Protein AF-A0A8H6M4E2-F1 (afdb_monomer_lite)

Radius of gyration: 20.0 Å; chains: 1; bounding box: 44×50×77 Å

Secondary structure (DSSP, 8-state):
----------PPPPHHHHHHHHTT--HHHHHHHHHHTTSGGG--HHHHHHHHHHT-GGGSPP--BTB-TTHHHHHHHHHHHHHHHHHHHHHHHH-HHHHHHHHHHHHHHHHHHHHHHHHHHHTT---TTS-HHHHHHHHHHHHHHHHTSHHHHHHHHT-HHHHHHHHHHHHHHTTSS--TTTHHHHHHHHHHTT-TTTSHHHHHHHHTSSSS--

pLDDT: mean 80.42, std 19.57, range [31.97, 97.94]

Structure (mmCIF, N/CA/C/O backbone):
data_AF-A0A8H6M4E2-F1
#
_entry.id   AF-A0A8H6M4E2-F1
#
loop_
_atom_site.group_PDB
_atom_site.id
_atom_site.type_symbol
_atom_site.label_atom_id
_atom_site.label_alt_id
_atom_site.label_comp_id
_atom_site.label_asym_id
_atom_site.label_entity_id
_atom_site.label_seq_id
_atom_site.pdbx_PDB_ins_code
_atom_site.Cartn_x
_atom_site.Cartn_y
_atom_site.Cartn_z
_atom_site.occupancy
_atom_site.B_iso_or_equiv
_atom_site.auth_seq_id
_atom_site.auth_comp_id
_atom_site.auth_asym_id
_atom_site.auth_atom_id
_atom_site.pdbx_PDB_model_num
ATOM 1 N N . MET A 1 1 ? -19.080 7.840 -52.700 1.00 46.94 1 MET A N 1
ATOM 2 C CA . MET A 1 1 ? -19.915 7.423 -51.552 1.00 46.94 1 MET A CA 1
ATOM 3 C C . MET A 1 1 ? -19.094 6.488 -50.673 1.00 46.94 1 MET A C 1
ATOM 5 O O . MET A 1 1 ? -18.881 5.351 -51.063 1.00 46.94 1 MET A O 1
ATOM 9 N N . ALA A 1 2 ? -18.559 6.972 -49.548 1.00 45.72 2 ALA A N 1
ATOM 10 C CA . ALA A 1 2 ? -17.783 6.149 -48.617 1.00 45.72 2 ALA A CA 1
ATOM 11 C C . ALA A 1 2 ? -18.712 5.590 -47.528 1.00 45.72 2 ALA A C 1
ATOM 13 O O . ALA A 1 2 ? -19.326 6.354 -46.782 1.00 45.72 2 ALA A O 1
ATOM 14 N N . GLN A 1 3 ? -18.845 4.263 -47.468 1.00 48.31 3 GLN A N 1
ATOM 15 C CA . GLN A 1 3 ? -19.632 3.571 -46.448 1.00 48.31 3 GLN A CA 1
ATOM 16 C C . GLN A 1 3 ? -18.936 3.713 -45.085 1.00 48.31 3 GLN A C 1
ATOM 18 O O . GLN A 1 3 ? -17.825 3.224 -44.887 1.00 48.31 3 GLN A O 1
ATOM 23 N N . ARG A 1 4 ? -19.580 4.405 -44.134 1.00 48.41 4 ARG A N 1
ATOM 24 C CA . ARG A 1 4 ? -19.152 4.423 -42.728 1.00 48.41 4 ARG A CA 1
ATOM 25 C C . ARG A 1 4 ? -19.378 3.029 -42.145 1.00 48.41 4 ARG A C 1
ATOM 27 O O . ARG A 1 4 ? -20.522 2.616 -41.980 1.00 48.41 4 ARG A O 1
ATOM 34 N N . GLY A 1 5 ? -18.289 2.326 -41.842 1.00 54.12 5 GLY A N 1
ATOM 35 C CA . GLY A 1 5 ? -18.335 1.049 -41.137 1.00 54.12 5 GLY A CA 1
ATOM 36 C C . GLY A 1 5 ? -19.016 1.168 -39.763 1.00 54.12 5 GLY A C 1
ATOM 37 O O . GLY A 1 5 ? -19.050 2.258 -39.177 1.00 54.12 5 GLY A O 1
ATOM 38 N N . PRO A 1 6 ? -19.574 0.062 -39.243 1.00 56.09 6 PRO A N 1
ATOM 39 C CA . PRO A 1 6 ? -20.351 0.062 -38.012 1.00 56.09 6 PRO A CA 1
ATOM 40 C C . PRO A 1 6 ? -19.494 0.537 -36.834 1.00 56.09 6 PRO A C 1
ATOM 42 O O . PRO A 1 6 ? -18.429 -0.015 -36.548 1.00 56.09 6 PRO A O 1
ATOM 45 N N . ARG A 1 7 ? -19.969 1.576 -36.137 1.00 53.75 7 ARG A N 1
ATOM 46 C CA . ARG A 1 7 ? -19.372 2.053 -34.885 1.00 53.75 7 ARG A CA 1
ATOM 47 C C . ARG A 1 7 ? -19.432 0.917 -33.865 1.00 53.75 7 ARG A C 1
ATOM 49 O O . ARG A 1 7 ? -20.508 0.597 -33.368 1.00 53.75 7 ARG A O 1
ATOM 56 N N . ARG A 1 8 ? -18.281 0.315 -33.546 1.00 50.50 8 ARG A N 1
ATOM 57 C CA . ARG A 1 8 ? -18.146 -0.590 -32.398 1.00 50.50 8 ARG A CA 1
ATOM 58 C C . ARG A 1 8 ? -18.558 0.175 -31.142 1.00 50.50 8 ARG A C 1
ATOM 60 O O . ARG A 1 8 ? -17.859 1.089 -30.713 1.00 50.50 8 ARG A O 1
ATOM 67 N N . THR A 1 9 ? -19.692 -0.193 -30.561 1.00 52.91 9 THR A N 1
ATOM 68 C CA . THR A 1 9 ? -20.088 0.245 -29.224 1.00 52.91 9 THR A CA 1
ATOM 69 C C . THR A 1 9 ? -19.138 -0.406 -28.226 1.00 52.91 9 THR A C 1
ATOM 71 O O . THR A 1 9 ? -19.250 -1.599 -27.940 1.00 52.91 9 THR A O 1
ATOM 74 N N . VAL A 1 10 ? -18.157 0.353 -27.744 1.00 60.50 10 VAL A N 1
ATOM 75 C CA . VAL A 1 10 ? -17.295 -0.079 -26.642 1.00 60.50 10 VAL A CA 1
ATOM 76 C C . VAL A 1 10 ? -18.181 -0.148 -25.401 1.00 60.50 10 VAL A C 1
ATOM 78 O O . VAL A 1 10 ? -18.702 0.875 -24.962 1.00 60.50 10 VAL A O 1
ATOM 81 N N . ARG A 1 11 ? -18.431 -1.355 -24.878 1.00 66.06 11 ARG A N 1
ATOM 82 C CA . ARG A 1 11 ? -19.174 -1.504 -23.620 1.00 66.06 11 ARG A CA 1
ATOM 83 C C . ARG A 1 11 ? -18.377 -0.832 -22.492 1.00 66.06 11 ARG A C 1
ATOM 85 O O . ARG A 1 11 ? -17.159 -1.026 -22.450 1.00 66.06 11 ARG A O 1
ATOM 92 N N . PRO A 1 12 ? -19.031 -0.077 -21.591 1.00 76.38 12 PRO A N 1
ATOM 93 C CA . PRO A 1 12 ? -18.361 0.450 -20.411 1.00 76.38 12 PRO A CA 1
ATOM 94 C C . PRO A 1 12 ? -17.821 -0.722 -19.588 1.00 76.38 12 PRO A C 1
ATOM 96 O O . PRO A 1 12 ? -18.528 -1.708 -19.363 1.00 76.38 12 PRO A O 1
ATOM 99 N N . ARG A 1 13 ? -16.545 -0.643 -19.204 1.00 84.69 13 ARG A N 1
ATOM 100 C CA . ARG A 1 13 ? -15.915 -1.657 -18.355 1.00 84.69 13 ARG A CA 1
ATOM 101 C C . ARG A 1 13 ? -16.457 -1.542 -16.932 1.00 84.69 13 ARG A C 1
ATOM 103 O O . ARG A 1 13 ? -16.690 -0.434 -16.457 1.00 84.69 13 ARG A O 1
ATOM 110 N N . THR A 1 14 ? -16.654 -2.675 -16.266 1.00 94.06 14 THR A N 1
ATOM 111 C CA . THR A 1 14 ? -17.103 -2.729 -14.864 1.00 94.06 14 THR A CA 1
ATOM 112 C C . THR A 1 14 ? -15.910 -2.801 -13.910 1.00 94.06 14 THR A C 1
ATOM 114 O O . THR A 1 14 ? -14.828 -3.228 -14.311 1.00 94.06 14 THR A O 1
ATOM 117 N N . LEU A 1 15 ? -16.102 -2.429 -12.637 1.00 94.25 15 LEU A N 1
ATOM 118 C CA . LEU A 1 15 ? -15.064 -2.545 -11.601 1.00 94.25 15 LEU A CA 1
ATOM 119 C C . LEU A 1 15 ? -14.492 -3.970 -11.517 1.00 94.25 15 LEU A C 1
ATOM 121 O O . LEU A 1 15 ? -13.277 -4.141 -11.480 1.00 94.25 15 LEU A O 1
ATOM 125 N N . ASP A 1 16 ? -15.355 -4.987 -11.573 1.00 95.25 16 ASP A N 1
ATOM 126 C CA . ASP A 1 16 ? -14.939 -6.393 -11.519 1.00 95.25 16 ASP A CA 1
ATOM 127 C C . ASP A 1 16 ? -13.971 -6.759 -12.650 1.00 95.25 16 ASP A C 1
ATOM 129 O O . ASP A 1 16 ? -13.024 -7.508 -12.433 1.00 95.25 16 ASP A O 1
ATOM 133 N N . GLN A 1 17 ? -14.150 -6.184 -13.845 1.00 95.12 17 GLN A N 1
ATOM 134 C CA . GLN A 1 17 ? -13.225 -6.398 -14.960 1.00 95.12 17 GLN A CA 1
ATOM 135 C C . GLN A 1 17 ? -11.859 -5.761 -14.696 1.00 95.12 17 GLN A C 1
ATOM 137 O O . GLN A 1 17 ? -10.841 -6.345 -15.058 1.00 95.12 17 GLN A O 1
ATOM 142 N N . PHE A 1 18 ? -11.809 -4.579 -14.073 1.00 96.00 18 PHE A N 1
ATOM 143 C CA . PHE A 1 18 ? -10.535 -3.963 -13.693 1.00 96.00 18 PHE A CA 1
ATOM 144 C C . PHE A 1 18 ? -9.825 -4.763 -12.598 1.00 96.00 18 PHE A C 1
ATOM 146 O O . PHE A 1 18 ? -8.625 -4.999 -12.717 1.00 96.00 18 PHE A O 1
ATOM 153 N N . ILE A 1 19 ? -10.560 -5.237 -11.586 1.00 96.56 19 ILE A N 1
ATOM 154 C CA . ILE A 1 19 ? -10.010 -6.098 -10.529 1.00 96.56 19 ILE A CA 1
ATOM 155 C C . ILE A 1 19 ? -9.466 -7.401 -11.122 1.00 96.56 19 ILE A C 1
ATOM 157 O O . ILE A 1 19 ? -8.348 -7.794 -10.793 1.00 96.56 19 ILE A O 1
ATOM 161 N N . GLU A 1 20 ? -10.219 -8.057 -12.008 1.00 96.56 20 GLU A N 1
ATOM 162 C CA . GLU A 1 20 ? -9.788 -9.305 -12.645 1.00 96.56 20 GLU A CA 1
ATOM 163 C C . GLU A 1 20 ? -8.522 -9.098 -13.484 1.00 96.56 20 GLU A C 1
ATOM 165 O O . GLU A 1 20 ? -7.551 -9.837 -13.333 1.00 96.56 20 GLU A O 1
ATOM 170 N N . ASN A 1 21 ? -8.481 -8.038 -14.296 1.00 96.00 21 ASN A N 1
ATOM 171 C CA . ASN A 1 21 ? -7.308 -7.717 -15.110 1.00 96.00 21 ASN A CA 1
ATOM 172 C C . ASN A 1 21 ? -6.070 -7.406 -14.255 1.00 96.00 21 ASN A C 1
ATOM 174 O O . ASN A 1 21 ? -4.955 -7.751 -14.637 1.00 96.00 21 ASN A O 1
ATOM 178 N N . ALA A 1 22 ? -6.255 -6.755 -13.106 1.00 97.38 22 ALA A N 1
ATOM 179 C CA . ALA A 1 22 ? -5.172 -6.397 -12.196 1.00 97.38 22 ALA A CA 1
ATOM 180 C C . ALA A 1 22 ? -4.731 -7.557 -11.282 1.00 97.38 22 ALA A C 1
ATOM 182 O O . ALA A 1 22 ? -3.682 -7.459 -10.642 1.00 97.38 22 ALA A O 1
ATOM 183 N N . ARG A 1 23 ? -5.470 -8.676 -11.229 1.00 97.19 23 ARG A N 1
ATOM 184 C CA . ARG A 1 23 ? -5.129 -9.843 -10.393 1.00 97.19 23 ARG A CA 1
ATOM 185 C C . ARG A 1 23 ? -3.823 -10.515 -10.803 1.00 97.19 23 ARG A C 1
ATOM 187 O O . ARG A 1 23 ? -3.125 -11.029 -9.938 1.00 97.19 23 ARG A O 1
ATOM 194 N N . GLY A 1 24 ? -3.460 -10.455 -12.084 1.00 94.50 24 GLY A N 1
ATOM 195 C CA . GLY A 1 24 ? -2.196 -11.007 -12.582 1.00 94.50 24 GLY A CA 1
ATOM 196 C C . GLY A 1 24 ? -0.941 -10.271 -12.098 1.00 94.50 24 GLY A C 1
ATOM 197 O O . GLY A 1 24 ? 0.159 -10.770 -12.299 1.00 94.50 24 GLY A O 1
ATOM 198 N N . GLY A 1 25 ? -1.083 -9.098 -11.470 1.00 94.88 25 GLY A N 1
ATOM 199 C CA . GLY A 1 25 ? 0.054 -8.319 -10.979 1.00 94.88 25 GLY A CA 1
ATOM 200 C C . GLY A 1 25 ? 0.752 -7.462 -12.037 1.00 94.88 25 GLY A C 1
ATOM 201 O O . GLY A 1 25 ? 1.742 -6.821 -11.701 1.00 94.88 25 GLY A O 1
ATOM 202 N N . ASP A 1 26 ? 0.232 -7.409 -13.270 1.00 96.06 26 ASP A N 1
ATOM 203 C CA . ASP A 1 26 ? 0.719 -6.506 -14.322 1.00 96.06 26 ASP A CA 1
ATOM 204 C C . ASP A 1 26 ? 0.603 -5.041 -13.842 1.00 96.06 26 ASP A C 1
ATOM 206 O O . ASP A 1 26 ? -0.519 -4.559 -13.617 1.00 96.06 26 ASP A O 1
ATOM 210 N N . PRO A 1 27 ? 1.727 -4.309 -13.699 1.00 96.00 27 PRO A N 1
ATOM 211 C CA . PRO A 1 27 ? 1.723 -2.933 -13.212 1.00 96.00 27 PRO A CA 1
ATOM 212 C C . PRO A 1 27 ? 0.807 -2.005 -14.015 1.00 96.00 27 PRO A C 1
ATOM 214 O O . PRO A 1 27 ? 0.140 -1.151 -13.428 1.00 96.00 27 PRO A O 1
ATOM 217 N N . ALA A 1 28 ? 0.713 -2.181 -15.338 1.00 96.56 28 ALA A N 1
ATOM 218 C CA . ALA A 1 28 ? -0.147 -1.352 -16.181 1.00 96.56 28 ALA A CA 1
ATOM 219 C C . ALA A 1 28 ? -1.630 -1.547 -15.832 1.00 96.56 28 ALA A C 1
ATOM 221 O O . ALA A 1 28 ? -2.394 -0.583 -15.788 1.00 96.56 28 ALA A O 1
ATOM 222 N N . ARG A 1 29 ? -2.037 -2.780 -15.508 1.00 97.56 29 ARG A N 1
ATOM 223 C CA . ARG A 1 29 ? -3.416 -3.092 -15.093 1.00 97.56 29 ARG A CA 1
ATOM 224 C C . ARG A 1 29 ? -3.740 -2.578 -13.700 1.00 97.56 29 ARG A C 1
ATOM 226 O O . ARG A 1 29 ? -4.876 -2.177 -13.453 1.00 97.56 29 ARG A O 1
ATOM 233 N N . ILE A 1 30 ? -2.760 -2.561 -12.801 1.00 97.88 30 ILE A N 1
ATOM 234 C CA . ILE A 1 30 ? -2.932 -1.973 -11.467 1.00 97.88 30 ILE A CA 1
ATOM 235 C C . ILE A 1 30 ? -3.079 -0.453 -11.580 1.00 97.88 30 ILE A C 1
ATOM 237 O O . ILE A 1 30 ? -3.945 0.114 -10.917 1.00 97.88 30 ILE A O 1
ATOM 241 N N . TRP A 1 31 ? -2.315 0.203 -12.461 1.00 97.25 31 TRP A N 1
ATOM 242 C CA . TRP A 1 31 ? -2.499 1.627 -12.751 1.00 97.25 31 TRP A CA 1
ATOM 243 C C . TRP A 1 31 ? -3.857 1.927 -13.391 1.00 97.25 31 TRP A C 1
ATOM 245 O O . TRP A 1 31 ? -4.529 2.857 -12.949 1.00 97.25 31 TRP A O 1
ATOM 255 N N . ASP A 1 32 ? -4.306 1.115 -14.355 1.00 96.38 32 ASP A N 1
ATOM 256 C CA . ASP A 1 32 ? -5.658 1.214 -14.926 1.00 96.38 32 ASP A CA 1
ATOM 257 C C . ASP A 1 32 ? -6.729 1.192 -13.814 1.00 96.38 32 ASP A C 1
ATOM 259 O O . ASP A 1 32 ? -7.649 2.014 -13.813 1.00 96.38 32 ASP A O 1
ATOM 263 N N . LEU A 1 33 ? -6.598 0.281 -12.840 1.00 96.88 33 LEU A N 1
ATOM 264 C CA . LEU A 1 33 ? -7.495 0.205 -11.684 1.00 96.88 33 LEU A CA 1
ATOM 265 C C . LEU A 1 33 ? -7.338 1.409 -10.738 1.00 96.88 33 LEU A C 1
ATOM 267 O O . LEU A 1 33 ? -8.341 1.939 -10.265 1.00 96.88 33 LEU A O 1
ATOM 271 N N . TYR A 1 34 ? -6.114 1.872 -10.474 1.00 96.06 34 TYR A N 1
ATOM 272 C CA . TYR A 1 34 ? -5.866 3.079 -9.678 1.00 96.06 34 TYR A CA 1
ATOM 273 C C . TYR A 1 34 ? -6.607 4.286 -10.257 1.00 96.06 34 TYR A C 1
ATOM 275 O O . TYR A 1 34 ? -7.386 4.907 -9.537 1.00 96.06 34 TYR A O 1
ATOM 283 N N . TYR A 1 35 ? -6.458 4.554 -11.556 1.00 95.25 35 TYR A N 1
ATOM 284 C CA . TYR A 1 35 ? -7.153 5.663 -12.210 1.00 95.25 35 TYR A CA 1
ATOM 285 C C . TYR A 1 35 ? -8.672 5.466 -12.225 1.00 95.25 35 TYR A C 1
ATOM 287 O O . TYR A 1 35 ? -9.420 6.409 -11.985 1.00 95.25 35 TYR A O 1
ATOM 295 N N . PHE A 1 36 ? -9.149 4.235 -12.436 1.00 94.12 36 PHE A N 1
ATOM 296 C CA . PHE A 1 36 ? -10.581 3.932 -12.365 1.00 94.12 36 PHE A CA 1
ATOM 297 C C . PHE A 1 36 ? -11.171 4.199 -10.968 1.00 94.12 36 PHE A C 1
ATOM 299 O O . PHE A 1 36 ? -12.303 4.658 -10.844 1.00 94.12 36 PHE A O 1
ATOM 306 N N . THR A 1 37 ? -10.394 3.945 -9.914 1.00 93.56 37 THR A N 1
ATOM 307 C CA . THR A 1 37 ? -10.797 4.140 -8.510 1.00 93.56 37 THR A CA 1
ATOM 308 C C . THR A 1 37 ? -10.528 5.550 -7.977 1.00 93.56 37 THR A C 1
ATOM 310 O O . THR A 1 37 ? -10.733 5.808 -6.786 1.00 93.56 37 THR A O 1
ATOM 313 N N . GLU A 1 38 ? -10.109 6.497 -8.827 1.00 90.75 38 GLU A N 1
ATOM 314 C CA . GLU A 1 38 ? -10.063 7.913 -8.442 1.00 90.75 38 G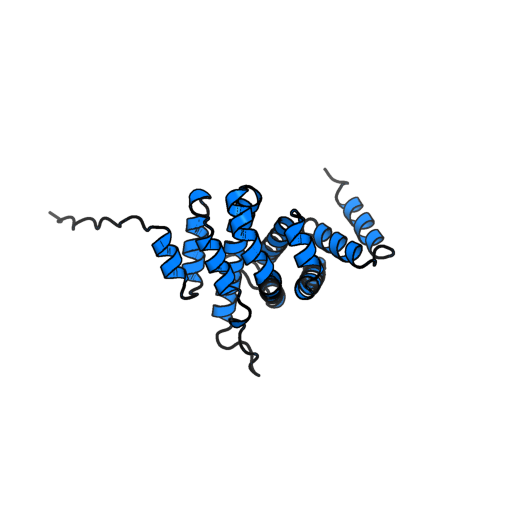LU A CA 1
ATOM 315 C C . GLU A 1 38 ? -11.448 8.412 -8.028 1.00 90.75 38 GLU A C 1
ATOM 317 O O . GLU A 1 38 ? -11.552 9.162 -7.054 1.00 90.75 38 GLU A O 1
ATOM 322 N N . ASP A 1 39 ? -12.502 7.907 -8.669 1.00 90.06 39 ASP A N 1
ATOM 323 C CA . ASP A 1 39 ? -13.869 8.072 -8.194 1.00 90.06 39 ASP A CA 1
ATOM 324 C C . ASP A 1 39 ? -14.091 7.249 -6.903 1.00 90.06 39 ASP A C 1
ATOM 326 O O . ASP A 1 39 ? -13.970 6.015 -6.919 1.00 90.06 39 ASP A O 1
ATOM 330 N N . PRO A 1 40 ? -14.422 7.903 -5.769 1.00 89.00 40 PRO A N 1
ATOM 331 C CA . PRO A 1 40 ? -14.617 7.237 -4.485 1.00 89.00 40 PRO A CA 1
ATOM 332 C C . PRO A 1 40 ? -15.634 6.092 -4.507 1.00 89.00 40 PRO A C 1
ATOM 334 O O . PRO A 1 40 ? -15.475 5.150 -3.732 1.00 89.00 40 PRO A O 1
ATOM 337 N N . GLN A 1 41 ? -16.638 6.120 -5.393 1.00 90.94 41 GLN A N 1
ATOM 338 C CA . GLN A 1 41 ? -17.675 5.081 -5.434 1.00 90.94 41 GLN A CA 1
ATOM 339 C C . GLN A 1 41 ? -17.136 3.691 -5.818 1.00 90.94 41 GLN A C 1
ATOM 341 O O . GLN A 1 41 ? -17.761 2.677 -5.513 1.00 90.94 41 GLN A O 1
ATOM 346 N N . PHE A 1 42 ? -15.970 3.627 -6.470 1.00 92.69 42 PHE A N 1
ATOM 347 C CA . PHE A 1 42 ? -15.349 2.371 -6.902 1.00 92.69 42 PHE A CA 1
ATOM 348 C C . PHE A 1 42 ? -14.289 1.842 -5.929 1.00 92.69 42 PHE A C 1
ATOM 350 O O . PHE A 1 42 ? -13.697 0.787 -6.170 1.00 92.69 42 PHE A O 1
ATOM 357 N N . ARG A 1 43 ? -14.048 2.529 -4.810 1.00 91.44 43 ARG A N 1
ATOM 358 C CA . ARG A 1 43 ? -13.081 2.105 -3.790 1.00 91.44 43 ARG A CA 1
ATOM 359 C C . ARG A 1 43 ? -13.742 1.134 -2.821 1.00 91.44 43 ARG A C 1
ATOM 361 O O . ARG A 1 43 ? -14.329 1.513 -1.813 1.00 91.44 43 ARG A O 1
ATOM 368 N N . THR A 1 44 ? -13.650 -0.146 -3.150 1.00 95.12 44 THR A N 1
ATOM 369 C CA . THR A 1 44 ? -14.267 -1.225 -2.375 1.00 95.12 44 THR A CA 1
ATOM 370 C C . THR A 1 44 ? -13.234 -1.994 -1.556 1.00 95.12 44 THR A C 1
ATOM 372 O O . THR A 1 44 ? -12.029 -1.934 -1.811 1.00 95.12 44 THR A O 1
ATOM 375 N N . ILE A 1 45 ? -13.706 -2.813 -0.612 1.00 95.75 45 ILE A N 1
ATOM 376 C CA . ILE A 1 45 ? -12.841 -3.756 0.110 1.00 95.75 45 ILE A CA 1
ATOM 377 C C . ILE A 1 45 ? -12.119 -4.738 -0.834 1.00 95.75 45 ILE A C 1
ATOM 379 O O . ILE A 1 45 ? -11.027 -5.210 -0.523 1.00 95.75 45 ILE A O 1
ATOM 383 N N . GLY A 1 46 ? -12.696 -5.028 -2.008 1.00 96.25 46 GLY A N 1
ATOM 384 C CA . GLY A 1 46 ? -12.064 -5.858 -3.036 1.00 96.25 46 GLY A CA 1
ATOM 385 C C . GLY A 1 46 ? -10.806 -5.210 -3.616 1.00 96.25 46 GLY A C 1
ATOM 386 O O . GLY A 1 46 ? -9.784 -5.880 -3.749 1.00 96.25 46 GLY A O 1
ATOM 387 N N . VAL A 1 47 ? -10.852 -3.899 -3.876 1.00 96.88 47 VAL A N 1
ATOM 388 C CA . VAL A 1 47 ? -9.696 -3.117 -4.349 1.00 96.88 47 VAL A CA 1
ATOM 389 C C . VAL A 1 47 ? -8.580 -3.108 -3.305 1.00 96.88 47 VAL A C 1
ATOM 391 O O . VAL A 1 47 ? -7.421 -3.344 -3.644 1.00 96.88 47 VAL A O 1
ATOM 394 N N . LEU A 1 48 ? -8.931 -2.924 -2.026 1.00 97.06 48 LEU A N 1
ATOM 395 C CA . LEU A 1 48 ? -7.968 -2.999 -0.927 1.00 97.06 48 LEU A CA 1
ATOM 396 C C . LEU A 1 48 ? -7.256 -4.349 -0.893 1.00 97.06 48 LEU A C 1
ATOM 398 O O . LEU A 1 48 ? -6.031 -4.405 -0.890 1.00 97.06 48 LEU A O 1
ATOM 402 N N . ARG A 1 49 ? -8.029 -5.439 -0.855 1.00 97.44 49 ARG A N 1
ATOM 403 C CA . ARG A 1 49 ? -7.486 -6.799 -0.752 1.00 97.44 49 ARG A CA 1
ATOM 404 C C . ARG A 1 49 ? -6.591 -7.137 -1.934 1.00 97.44 49 ARG A C 1
ATOM 406 O O . ARG A 1 49 ? -5.575 -7.793 -1.743 1.00 97.44 49 ARG A O 1
ATOM 413 N N . LEU A 1 50 ? -6.938 -6.657 -3.126 1.00 97.88 50 LEU A N 1
ATOM 414 C CA . LEU A 1 50 ? -6.094 -6.800 -4.303 1.00 97.88 50 LEU A CA 1
ATOM 415 C C . LEU A 1 50 ? -4.749 -6.081 -4.118 1.00 97.88 50 LEU A C 1
ATOM 417 O O . LEU A 1 50 ? -3.706 -6.703 -4.302 1.00 97.88 50 LEU A O 1
ATOM 421 N N . ALA A 1 51 ? -4.761 -4.811 -3.697 1.00 97.88 51 ALA A N 1
ATOM 422 C CA . ALA A 1 51 ? -3.532 -4.063 -3.425 1.00 97.88 51 ALA A CA 1
ATOM 423 C C . ALA A 1 51 ? -2.664 -4.768 -2.368 1.00 97.88 51 ALA A C 1
ATOM 425 O O . ALA A 1 51 ? -1.464 -4.936 -2.568 1.00 97.88 51 ALA A O 1
ATOM 426 N N . LEU A 1 52 ? -3.278 -5.245 -1.280 1.00 97.94 52 LEU A N 1
ATOM 427 C CA . LEU A 1 52 ? -2.587 -5.994 -0.227 1.00 97.94 52 LEU A CA 1
ATOM 428 C C . LEU A 1 52 ? -2.012 -7.322 -0.733 1.00 97.94 52 LEU A C 1
ATOM 430 O O . LEU A 1 52 ? -0.887 -7.658 -0.380 1.00 97.94 52 LEU A O 1
ATOM 434 N N . SER A 1 53 ? -2.727 -8.045 -1.602 1.00 97.75 53 SER A N 1
ATOM 435 C CA . SER A 1 53 ? -2.230 -9.308 -2.164 1.00 97.75 53 SER A CA 1
ATOM 436 C C . SER A 1 53 ? -0.950 -9.126 -2.976 1.00 97.75 53 SER A C 1
ATOM 438 O O . SER A 1 53 ? -0.048 -9.952 -2.875 1.00 97.75 53 SER A O 1
ATOM 440 N N . HIS A 1 54 ? -0.820 -8.012 -3.703 1.00 97.31 54 HIS A N 1
ATOM 441 C CA . HIS A 1 54 ? 0.395 -7.679 -4.455 1.00 97.31 54 HIS A CA 1
ATOM 442 C C . HIS A 1 54 ? 1.549 -7.245 -3.554 1.00 97.31 54 HIS A C 1
ATOM 444 O O . HIS A 1 54 ? 2.709 -7.421 -3.924 1.00 97.31 54 HIS A O 1
ATOM 450 N N . LEU A 1 55 ? 1.231 -6.742 -2.360 1.00 97.00 55 LEU A N 1
ATOM 451 C CA . LEU A 1 55 ? 2.177 -6.358 -1.315 1.00 97.00 55 LEU A CA 1
ATOM 452 C C . LEU A 1 55 ? 2.446 -7.484 -0.303 1.00 97.00 55 LEU A C 1
ATOM 454 O O . LEU A 1 55 ? 3.030 -7.221 0.743 1.00 97.00 55 LEU A O 1
ATOM 458 N N . SER A 1 56 ? 2.060 -8.731 -0.587 1.00 96.31 56 SER A N 1
ATOM 459 C CA . SER A 1 56 ? 2.456 -9.875 0.244 1.00 96.31 56 SER A CA 1
ATOM 460 C C . SER A 1 56 ? 3.982 -10.019 0.286 1.00 96.31 56 SER A C 1
ATOM 462 O O . SER A 1 56 ? 4.667 -9.786 -0.715 1.00 96.31 56 SER A O 1
ATOM 464 N N . ILE A 1 57 ? 4.523 -10.434 1.433 1.00 92.50 57 ILE A N 1
ATOM 465 C CA . ILE A 1 57 ? 5.953 -10.736 1.588 1.00 92.50 57 ILE A CA 1
ATOM 466 C C . ILE A 1 57 ? 6.396 -11.895 0.682 1.00 92.50 57 ILE A C 1
ATOM 468 O O . ILE A 1 57 ? 7.541 -11.939 0.242 1.00 92.50 57 ILE A O 1
ATOM 472 N N . GLU A 1 58 ? 5.471 -12.795 0.340 1.00 93.12 58 GLU A N 1
ATOM 473 C CA . GLU A 1 58 ? 5.705 -13.927 -0.568 1.00 93.12 58 GLU A CA 1
ATOM 474 C C . GLU A 1 58 ? 6.032 -13.472 -1.997 1.00 93.12 58 GLU A C 1
ATOM 476 O O . GLU A 1 58 ? 6.651 -14.208 -2.759 1.00 93.12 58 GLU A O 1
ATOM 481 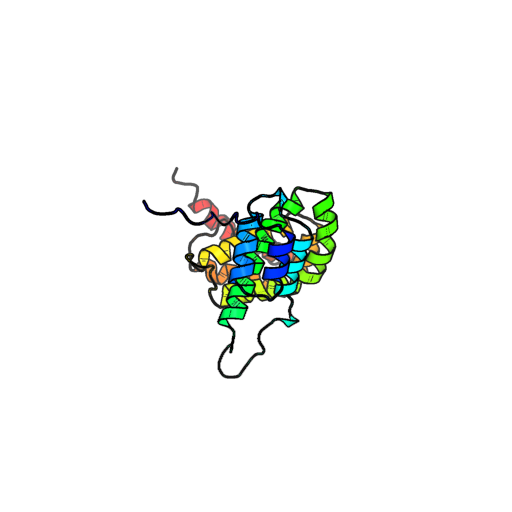N N . ASN A 1 59 ? 5.650 -12.242 -2.350 1.00 91.31 59 ASN A N 1
ATOM 482 C CA . ASN A 1 59 ? 5.931 -11.647 -3.652 1.00 91.31 59 ASN A CA 1
ATOM 483 C C . ASN A 1 59 ? 7.272 -10.907 -3.701 1.00 91.31 59 ASN A C 1
ATOM 485 O O . ASN A 1 59 ? 7.579 -10.296 -4.733 1.00 91.31 59 ASN A O 1
ATOM 489 N N . LEU A 1 60 ? 8.033 -10.881 -2.599 1.00 88.12 60 LEU A N 1
ATOM 490 C CA . LEU A 1 60 ? 9.360 -10.282 -2.601 1.00 88.12 60 LEU A CA 1
ATOM 491 C C . LEU A 1 60 ? 10.254 -11.024 -3.594 1.00 88.12 60 LEU A C 1
ATOM 493 O O . LEU A 1 60 ? 10.226 -12.255 -3.658 1.00 88.12 60 LEU A O 1
ATOM 497 N N . PRO A 1 61 ? 11.084 -10.301 -4.356 1.00 80.88 61 PRO A N 1
ATOM 498 C CA . PRO A 1 61 ? 12.037 -10.970 -5.210 1.00 80.88 61 PRO A CA 1
ATOM 499 C C . PRO A 1 61 ? 13.033 -11.756 -4.349 1.00 80.88 61 PRO A C 1
ATOM 501 O O . PRO A 1 61 ? 13.533 -11.259 -3.335 1.00 80.88 61 PRO A O 1
ATOM 504 N N . ALA A 1 62 ? 13.344 -12.984 -4.766 1.00 77.25 62 ALA A N 1
ATOM 505 C CA . ALA A 1 62 ? 14.428 -13.740 -4.157 1.00 77.25 62 ALA A CA 1
ATOM 506 C C . ALA A 1 62 ? 15.738 -12.945 -4.294 1.00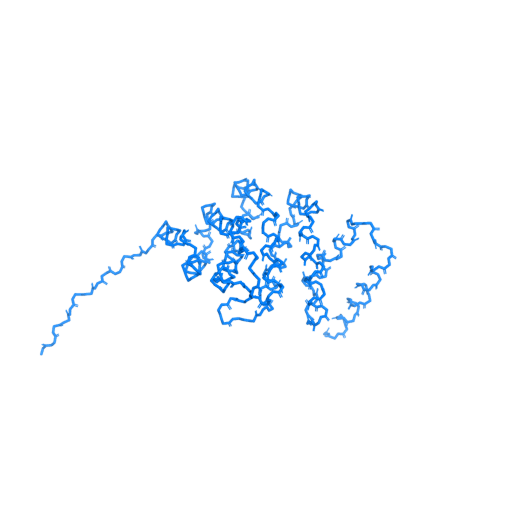 77.25 62 ALA A C 1
ATOM 508 O O . ALA A 1 62 ? 16.020 -12.378 -5.352 1.00 77.25 62 ALA A O 1
ATOM 509 N N . HIS A 1 63 ? 16.537 -12.892 -3.227 1.00 62.38 63 HIS A N 1
ATOM 510 C CA . HIS A 1 63 ? 17.862 -12.279 -3.285 1.00 62.38 63 HIS A CA 1
ATOM 511 C C . HIS A 1 63 ? 18.757 -13.162 -4.167 1.00 62.38 63 HIS A C 1
ATOM 513 O O . HIS A 1 63 ? 19.189 -14.227 -3.738 1.00 62.38 63 HIS A O 1
ATOM 519 N N . GLY A 1 64 ? 18.976 -12.753 -5.417 1.00 56.19 64 GLY A N 1
ATOM 520 C CA . GLY A 1 64 ? 19.948 -13.370 -6.319 1.00 56.19 64 GLY A CA 1
ATOM 521 C C . GLY A 1 64 ? 21.271 -12.603 -6.313 1.00 56.19 64 GLY A C 1
ATOM 522 O O . GLY A 1 64 ? 21.273 -11.375 -6.235 1.00 56.19 64 GLY A O 1
ATOM 523 N N . ASP A 1 65 ? 22.387 -13.323 -6.458 1.00 44.25 65 ASP A N 1
ATOM 524 C CA . ASP A 1 65 ? 23.780 -12.832 -6.375 1.00 44.25 65 ASP A CA 1
ATOM 525 C C . ASP A 1 65 ? 24.194 -11.759 -7.415 1.00 44.25 65 ASP A C 1
ATOM 527 O O . ASP A 1 65 ? 25.357 -11.366 -7.475 1.00 44.25 65 ASP A O 1
ATOM 531 N N . GLY A 1 66 ? 23.278 -11.250 -8.245 1.00 52.41 66 GLY A N 1
ATOM 532 C CA . GLY A 1 66 ? 23.589 -10.321 -9.344 1.00 52.41 66 GLY A CA 1
ATOM 533 C C . GLY A 1 66 ? 22.592 -9.182 -9.549 1.00 52.41 66 GLY A C 1
ATOM 534 O O . GLY A 1 66 ? 22.631 -8.525 -10.587 1.00 52.41 66 GLY A O 1
ATOM 535 N N . GLY A 1 67 ? 21.694 -8.949 -8.590 1.00 57.19 67 GLY A N 1
ATOM 536 C CA . GLY A 1 67 ? 20.599 -7.988 -8.710 1.00 57.19 67 GLY A CA 1
ATOM 537 C C . GLY A 1 67 ? 19.236 -8.664 -8.838 1.00 57.19 67 GLY A C 1
ATOM 538 O O . GLY A 1 67 ? 19.106 -9.888 -8.842 1.00 57.19 67 GLY A O 1
ATOM 539 N N . ILE A 1 68 ? 18.190 -7.846 -8.902 1.00 56.00 68 ILE A N 1
ATOM 540 C CA . ILE A 1 68 ? 16.811 -8.320 -8.876 1.00 56.00 68 ILE A CA 1
ATOM 541 C C . ILE A 1 68 ? 16.393 -8.729 -10.300 1.00 56.00 68 ILE A C 1
ATOM 543 O O . ILE A 1 68 ? 15.921 -7.898 -11.075 1.00 56.00 68 ILE A O 1
ATOM 547 N N . ALA A 1 69 ? 16.581 -9.994 -10.687 1.00 51.56 69 ALA A N 1
ATOM 548 C CA . ALA A 1 69 ? 16.030 -10.510 -11.945 1.00 51.56 69 ALA A CA 1
ATOM 549 C C . ALA A 1 69 ? 14.489 -10.430 -11.907 1.00 51.56 69 ALA A C 1
ATOM 551 O O . ALA A 1 69 ? 13.870 -10.909 -10.960 1.00 51.56 69 ALA A O 1
ATOM 552 N N . GLY A 1 70 ? 13.871 -9.767 -12.892 1.00 65.94 70 GLY A N 1
ATOM 553 C CA . GLY A 1 70 ? 12.436 -9.422 -12.850 1.00 65.94 70 GLY A CA 1
ATOM 554 C C . GLY A 1 70 ? 12.087 -8.302 -11.856 1.00 65.94 70 GLY A C 1
ATOM 555 O O . GLY A 1 70 ? 10.917 -8.006 -11.624 1.00 65.94 70 GLY A O 1
ATOM 556 N N . GLY A 1 71 ? 13.097 -7.657 -11.269 1.00 75.50 71 GLY A N 1
ATOM 557 C CA . GLY A 1 71 ? 12.924 -6.671 -10.214 1.00 75.50 71 GLY A CA 1
ATOM 558 C C . GLY A 1 71 ? 12.226 -5.401 -10.630 1.00 75.50 71 GLY A C 1
ATOM 559 O O . GLY A 1 71 ? 11.536 -4.822 -9.806 1.00 75.50 71 GLY A O 1
ATOM 560 N N . GLU A 1 72 ? 12.364 -4.986 -11.888 1.00 81.75 72 GLU A N 1
ATOM 561 C CA . GLU A 1 72 ? 11.696 -3.790 -12.400 1.00 81.75 72 GLU A CA 1
ATOM 562 C C . GLU A 1 72 ? 10.173 -3.966 -12.434 1.00 81.75 72 GLU A C 1
ATOM 564 O O . GLU A 1 72 ? 9.441 -3.094 -11.974 1.00 81.75 72 GLU A O 1
ATOM 569 N N . GLU A 1 73 ? 9.684 -5.120 -12.893 1.00 87.38 73 GLU A N 1
ATOM 570 C CA . GLU A 1 73 ? 8.249 -5.418 -12.922 1.00 87.38 73 GLU A CA 1
ATOM 571 C C . GLU A 1 73 ? 7.684 -5.558 -11.504 1.00 87.38 73 GLU A C 1
ATOM 573 O O . GLU A 1 73 ? 6.644 -4.986 -11.171 1.00 87.38 73 GLU A O 1
ATOM 578 N N . VAL A 1 74 ? 8.417 -6.254 -10.633 1.00 89.44 74 VAL A N 1
ATOM 579 C CA . VAL A 1 74 ? 8.066 -6.421 -9.219 1.00 89.44 74 VAL A CA 1
ATOM 580 C C . VAL A 1 74 ? 8.038 -5.072 -8.486 1.00 89.44 74 VAL A C 1
ATOM 582 O O . VAL A 1 74 ? 7.098 -4.786 -7.741 1.00 89.44 74 VAL A O 1
ATOM 585 N N . ALA A 1 75 ? 9.026 -4.216 -8.742 1.00 87.62 75 ALA A N 1
ATOM 586 C CA . ALA A 1 75 ? 9.107 -2.848 -8.244 1.00 87.62 75 ALA A CA 1
ATOM 587 C C . ALA A 1 75 ? 7.934 -1.994 -8.742 1.00 87.62 75 ALA A C 1
ATOM 589 O O . ALA A 1 75 ? 7.251 -1.355 -7.939 1.00 87.62 75 ALA A O 1
ATOM 590 N N . ALA A 1 76 ? 7.655 -2.013 -10.046 1.00 92.25 76 ALA A N 1
ATOM 591 C CA . ALA A 1 76 ? 6.554 -1.266 -10.646 1.00 92.25 76 ALA A CA 1
ATOM 592 C C . ALA A 1 76 ? 5.193 -1.704 -10.081 1.00 92.25 76 ALA A C 1
ATOM 594 O O . ALA A 1 76 ? 4.353 -0.854 -9.768 1.00 92.25 76 ALA A O 1
ATOM 595 N N . ARG A 1 77 ? 4.994 -3.013 -9.874 1.00 95.12 77 ARG A N 1
ATOM 596 C CA . ARG A 1 77 ? 3.803 -3.578 -9.223 1.00 95.12 77 ARG A CA 1
ATOM 597 C C . ARG A 1 77 ? 3.652 -3.066 -7.795 1.00 95.12 77 ARG A C 1
ATOM 599 O O . ARG A 1 77 ? 2.551 -2.667 -7.408 1.00 95.12 77 ARG A O 1
ATOM 606 N N . ALA A 1 78 ? 4.734 -3.064 -7.018 1.00 94.38 78 ALA A N 1
ATOM 607 C CA . ALA A 1 78 ? 4.720 -2.591 -5.637 1.00 94.38 78 ALA A CA 1
ATOM 608 C C . ALA A 1 78 ? 4.366 -1.100 -5.551 1.00 94.38 78 ALA A C 1
ATOM 610 O O . ALA A 1 78 ? 3.474 -0.731 -4.786 1.00 94.38 78 ALA A O 1
ATOM 611 N N . VAL A 1 79 ? 4.980 -0.254 -6.387 1.00 95.62 79 VAL A N 1
ATOM 612 C CA . VAL A 1 79 ? 4.656 1.182 -6.453 1.00 95.62 79 VAL A CA 1
ATOM 613 C C . VAL A 1 79 ? 3.182 1.387 -6.803 1.00 95.62 79 VAL A C 1
ATOM 615 O O . VAL A 1 79 ? 2.481 2.096 -6.082 1.00 95.62 79 VAL A O 1
ATOM 618 N N . ALA A 1 80 ? 2.682 0.732 -7.855 1.00 96.94 80 ALA A N 1
ATOM 619 C CA . ALA A 1 80 ? 1.280 0.842 -8.257 1.00 96.94 80 ALA A CA 1
ATOM 620 C C . ALA A 1 80 ? 0.325 0.412 -7.127 1.00 96.94 80 ALA A C 1
ATOM 622 O O . ALA A 1 80 ? -0.664 1.089 -6.837 1.00 96.94 80 ALA A O 1
ATOM 623 N N . SER A 1 81 ? 0.664 -0.671 -6.424 1.00 97.69 81 SER A N 1
ATOM 624 C CA . SER A 1 81 ? -0.136 -1.207 -5.319 1.00 97.69 81 SER A CA 1
ATOM 625 C C . SER A 1 81 ? -0.126 -0.299 -4.088 1.00 97.69 81 SER A C 1
ATOM 627 O O . SER A 1 81 ? -1.167 -0.131 -3.461 1.00 97.69 81 SER A O 1
ATOM 629 N N . ILE A 1 82 ? 0.997 0.353 -3.764 1.00 96.31 82 ILE A N 1
ATOM 630 C CA . ILE A 1 82 ? 1.067 1.355 -2.684 1.00 96.31 82 ILE A CA 1
ATOM 631 C C . ILE A 1 82 ? 0.183 2.566 -3.002 1.00 96.31 82 ILE A C 1
ATOM 633 O O . ILE A 1 82 ? -0.514 3.074 -2.121 1.00 96.31 82 ILE A O 1
ATOM 637 N N . PHE A 1 83 ? 0.179 3.031 -4.252 1.00 95.88 83 PHE A N 1
ATOM 638 C CA . PHE A 1 83 ? -0.660 4.159 -4.662 1.00 95.88 83 PHE A CA 1
ATOM 639 C C . PHE A 1 83 ? -2.149 3.801 -4.603 1.00 95.88 83 PHE A C 1
ATOM 641 O O . PHE A 1 83 ? -2.947 4.586 -4.082 1.00 95.88 83 PHE A O 1
ATOM 648 N N . LEU A 1 84 ? -2.509 2.599 -5.061 1.00 96.62 84 LEU A N 1
ATOM 649 C CA . LEU A 1 84 ? -3.862 2.051 -4.946 1.00 96.62 84 LEU A CA 1
ATOM 650 C C . LEU A 1 84 ? -4.293 1.854 -3.484 1.00 96.62 84 LEU A C 1
ATOM 652 O O . LEU A 1 84 ? -5.430 2.150 -3.110 1.00 96.62 84 LEU A O 1
ATOM 656 N N . LEU A 1 85 ? -3.376 1.398 -2.631 1.00 96.62 85 LEU A N 1
ATOM 657 C CA . LEU A 1 85 ? -3.611 1.255 -1.199 1.00 96.62 85 LEU A CA 1
ATOM 658 C C . LEU A 1 85 ? -3.891 2.616 -0.553 1.00 96.62 85 LEU A C 1
ATOM 660 O O . LEU A 1 85 ? -4.879 2.760 0.163 1.00 96.62 85 LEU A O 1
ATOM 664 N N . LEU A 1 86 ? -3.071 3.630 -0.840 1.00 93.94 86 LEU A N 1
ATOM 665 C CA . LEU A 1 86 ? -3.264 4.981 -0.313 1.00 93.94 86 LEU A CA 1
ATOM 666 C C . LEU A 1 86 ? -4.610 5.583 -0.735 1.00 93.94 86 LEU A C 1
ATOM 668 O O . LEU A 1 86 ? -5.293 6.172 0.107 1.00 93.94 86 LEU A O 1
ATOM 672 N N . SER A 1 87 ? -4.998 5.460 -2.011 1.00 91.00 87 SER A N 1
ATOM 673 C CA . SER A 1 87 ? -6.282 6.005 -2.482 1.00 91.00 87 SER A CA 1
ATOM 674 C C . SER A 1 87 ? -7.466 5.365 -1.748 1.00 91.00 87 SER A C 1
ATOM 676 O O . SER A 1 87 ? -8.430 6.058 -1.404 1.00 91.00 87 SER A O 1
ATOM 678 N N . SER A 1 88 ? -7.349 4.072 -1.437 1.00 91.50 88 SER A N 1
ATOM 679 C CA . SER A 1 88 ? -8.349 3.287 -0.714 1.00 91.50 88 SER A CA 1
ATOM 680 C C . SER A 1 88 ? -8.395 3.634 0.782 1.00 91.50 88 SER A C 1
ATOM 682 O O . SER A 1 88 ? -9.466 3.922 1.314 1.00 91.50 88 SER A O 1
ATOM 684 N N . VAL A 1 89 ? -7.238 3.698 1.455 1.00 90.62 89 VAL A N 1
ATOM 685 C CA . VAL A 1 89 ? -7.130 3.977 2.901 1.00 90.62 89 VAL A CA 1
ATOM 686 C C . VAL A 1 89 ? -7.749 5.321 3.271 1.00 90.62 89 VAL A C 1
ATOM 688 O O . VAL A 1 89 ? -8.479 5.391 4.257 1.00 90.62 89 VAL A O 1
ATOM 691 N N . VAL A 1 90 ? -7.530 6.371 2.471 1.00 86.62 90 VAL A N 1
ATOM 692 C CA . VAL A 1 90 ? -8.124 7.694 2.738 1.00 86.62 90 VAL A CA 1
ATOM 693 C C . VAL A 1 90 ? -9.651 7.615 2.816 1.00 86.62 90 VAL A C 1
ATOM 695 O O . VAL A 1 90 ? -10.237 8.215 3.712 1.00 86.62 90 VAL A O 1
ATOM 698 N N . LEU A 1 91 ? -10.294 6.852 1.923 1.00 86.88 91 LEU A N 1
ATOM 699 C CA . LEU A 1 91 ? -11.748 6.692 1.955 1.00 86.88 91 LEU A CA 1
ATOM 700 C C . LEU A 1 91 ? -12.189 5.857 3.161 1.00 86.88 91 LEU A C 1
ATOM 702 O O . LEU A 1 91 ? -13.120 6.240 3.869 1.00 86.88 91 LEU A O 1
ATOM 706 N N . PHE A 1 92 ? -11.506 4.744 3.430 1.00 88.62 92 PHE A N 1
ATOM 707 C CA . PHE A 1 92 ? -11.887 3.856 4.529 1.00 88.62 92 PHE A CA 1
ATOM 708 C C . PHE A 1 92 ? -11.767 4.527 5.889 1.00 88.62 92 PHE A C 1
ATOM 710 O O . PHE A 1 92 ? -12.556 4.232 6.773 1.00 88.62 92 PHE A O 1
ATOM 717 N N . MET A 1 93 ? -10.844 5.472 6.077 1.00 85.81 93 MET A N 1
ATOM 718 C CA . MET A 1 93 ? -10.775 6.200 7.347 1.00 85.81 93 MET A CA 1
ATOM 719 C C . MET A 1 93 ? -11.980 7.128 7.572 1.00 85.81 93 MET A C 1
ATOM 721 O O . MET A 1 93 ? -12.318 7.403 8.727 1.00 85.81 93 MET A O 1
ATOM 725 N N . THR A 1 94 ? -12.658 7.550 6.498 1.00 87.50 94 THR A N 1
ATOM 726 C CA . THR A 1 94 ? -13.843 8.425 6.543 1.00 87.50 94 THR A CA 1
ATOM 727 C C . THR A 1 94 ? -15.187 7.688 6.550 1.00 87.50 94 THR A C 1
ATOM 729 O O . THR A 1 94 ? -16.184 8.275 6.961 1.00 87.50 94 THR A O 1
ATOM 732 N N . ASP A 1 95 ? -15.221 6.413 6.155 1.00 91.25 95 ASP A N 1
ATOM 733 C CA . ASP A 1 95 ? -16.429 5.580 6.069 1.00 91.25 95 ASP A CA 1
ATOM 734 C C . ASP A 1 95 ? -16.371 4.458 7.129 1.00 91.25 95 ASP A C 1
ATOM 736 O O . ASP A 1 95 ? -15.559 3.540 6.994 1.00 91.25 95 ASP A O 1
ATOM 740 N N . PRO A 1 96 ? -17.179 4.506 8.212 1.00 91.56 96 PRO A N 1
ATOM 741 C CA . PRO A 1 96 ? -17.059 3.549 9.313 1.00 91.56 96 PRO A CA 1
ATOM 742 C C . PRO A 1 96 ? -17.290 2.074 8.924 1.00 91.56 96 PRO A C 1
ATOM 744 O O . PRO A 1 96 ? -16.461 1.255 9.331 1.00 91.56 96 PRO A O 1
ATOM 747 N N . PRO A 1 97 ? -18.328 1.709 8.140 1.00 92.81 97 PRO A N 1
ATOM 748 C CA . PRO A 1 97 ? -18.482 0.344 7.628 1.00 92.81 97 PRO A CA 1
ATOM 749 C C . PRO A 1 97 ? -17.270 -0.164 6.840 1.00 92.81 97 PRO A C 1
ATOM 751 O O . PRO A 1 97 ? -16.798 -1.283 7.066 1.00 92.81 97 PRO A O 1
ATOM 754 N N . LEU A 1 98 ? -16.735 0.651 5.925 1.00 91.94 98 LEU A N 1
ATOM 755 C CA . LEU A 1 98 ? -15.554 0.256 5.156 1.00 91.94 98 LEU A CA 1
ATOM 756 C C . LEU A 1 98 ? -14.310 0.162 6.039 1.00 91.94 98 LEU A C 1
ATOM 758 O O . LEU A 1 98 ? -13.499 -0.746 5.845 1.00 91.94 98 LEU A O 1
ATOM 762 N N . ARG A 1 99 ? -14.174 1.051 7.030 1.00 93.94 99 ARG A N 1
ATOM 763 C CA . ARG A 1 99 ? -13.093 1.006 8.017 1.0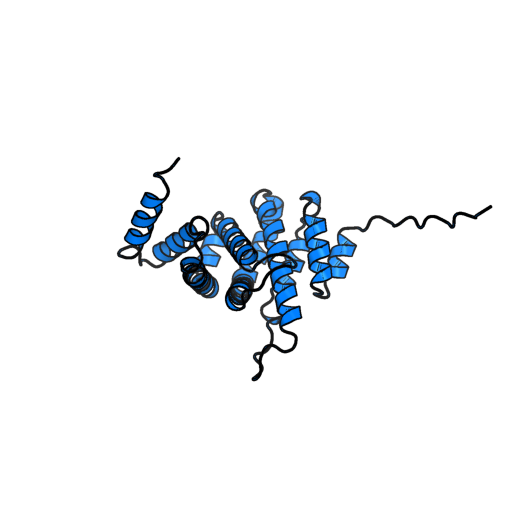0 93.94 99 ARG A CA 1
ATOM 764 C C . ARG A 1 99 ? -13.064 -0.328 8.739 1.00 93.94 99 ARG A C 1
ATOM 766 O O . ARG A 1 99 ? -12.025 -0.974 8.751 1.00 93.94 99 ARG A O 1
ATOM 773 N N . GLU A 1 100 ? -14.200 -0.746 9.292 1.00 94.12 100 GLU A N 1
ATOM 774 C CA . GLU A 1 100 ? -14.328 -1.999 10.039 1.00 94.12 100 GLU A CA 1
ATOM 775 C C . GLU A 1 100 ? -13.942 -3.206 9.172 1.00 94.12 100 GLU A C 1
ATOM 777 O O . GLU A 1 100 ? -13.148 -4.052 9.590 1.00 94.12 100 GLU A O 1
ATOM 782 N N . ALA A 1 101 ? -14.411 -3.236 7.920 1.00 95.50 101 ALA A N 1
ATOM 783 C CA . ALA A 1 101 ? -14.060 -4.285 6.967 1.00 95.50 101 ALA A CA 1
ATOM 784 C C . ALA A 1 101 ? -12.566 -4.285 6.579 1.00 95.50 101 ALA A C 1
ATOM 786 O O . ALA A 1 101 ? -12.003 -5.345 6.284 1.00 95.50 101 ALA A O 1
ATOM 787 N N . ALA A 1 102 ? -11.929 -3.111 6.558 1.00 95.81 102 ALA A N 1
ATOM 788 C CA . ALA A 1 102 ? -10.532 -2.921 6.174 1.00 95.81 102 ALA A CA 1
ATOM 789 C C . ALA A 1 102 ? -9.540 -3.139 7.325 1.00 95.81 102 ALA A C 1
ATOM 791 O O . ALA A 1 102 ? -8.390 -3.496 7.063 1.00 95.81 102 ALA A O 1
ATOM 792 N N . THR A 1 103 ? -9.961 -2.949 8.581 1.00 95.62 103 THR A N 1
ATOM 793 C CA . THR A 1 103 ? -9.077 -2.960 9.755 1.00 95.62 103 THR A CA 1
ATOM 794 C C . THR A 1 103 ? -8.264 -4.241 9.862 1.00 95.62 103 THR A C 1
ATOM 796 O O . THR A 1 103 ? -7.038 -4.176 9.895 1.00 95.62 103 THR A O 1
ATOM 799 N N . LYS A 1 104 ? -8.921 -5.406 9.880 1.00 96.75 104 LYS A N 1
ATOM 800 C CA . LYS A 1 104 ? -8.221 -6.686 10.044 1.00 96.75 104 LYS A CA 1
ATOM 801 C C . LYS A 1 104 ? -7.215 -6.956 8.905 1.00 96.75 104 LYS A C 1
ATOM 803 O O . LYS A 1 104 ? -6.044 -7.146 9.226 1.00 96.75 104 LYS A O 1
ATOM 808 N N . PRO A 1 105 ? -7.597 -6.888 7.611 1.00 97.38 105 PRO A N 1
ATOM 809 C CA . PRO A 1 105 ? -6.650 -7.078 6.509 1.00 97.38 105 PRO A CA 1
ATOM 810 C C . PRO A 1 105 ? -5.451 -6.125 6.540 1.00 97.38 105 PRO A C 1
ATOM 812 O O . PRO A 1 105 ? -4.331 -6.536 6.243 1.00 97.38 105 PRO A O 1
ATOM 815 N N . LEU A 1 106 ? -5.678 -4.854 6.895 1.00 97.06 106 LEU A N 1
ATOM 816 C CA . LEU A 1 106 ? -4.608 -3.865 7.005 1.00 97.06 106 LEU A CA 1
ATOM 817 C C . LEU A 1 106 ? -3.629 -4.230 8.120 1.00 97.06 106 LEU A C 1
ATOM 819 O O . LEU A 1 106 ? -2.433 -4.253 7.858 1.00 97.06 106 LEU A O 1
ATOM 823 N N . ILE A 1 107 ? -4.119 -4.556 9.323 1.00 96.56 107 ILE A N 1
ATOM 824 C CA . ILE A 1 107 ? -3.262 -4.950 10.454 1.00 96.56 107 ILE A CA 1
ATOM 825 C C . ILE A 1 107 ? -2.431 -6.182 10.104 1.00 96.56 107 ILE A C 1
ATOM 827 O O . ILE A 1 107 ? -1.220 -6.174 10.301 1.00 96.56 107 ILE A O 1
ATOM 831 N N . GLU A 1 108 ? -3.064 -7.214 9.543 1.00 96.88 108 GLU A N 1
ATOM 832 C CA . GLU A 1 108 ? -2.389 -8.460 9.160 1.00 96.88 108 GLU A CA 1
ATOM 833 C C . GLU A 1 108 ? -1.311 -8.239 8.086 1.00 96.88 108 GLU A C 1
ATOM 835 O O . GLU A 1 108 ? -0.366 -9.017 7.999 1.00 96.88 108 GLU A O 1
ATOM 840 N N . SER A 1 109 ? -1.420 -7.161 7.303 1.00 97.44 109 SER A N 1
ATOM 841 C CA . SER A 1 109 ? -0.488 -6.835 6.218 1.00 97.44 109 SER A CA 1
ATOM 842 C C . SER A 1 109 ? 0.502 -5.713 6.558 1.00 97.44 109 SER A C 1
ATOM 844 O O . SER A 1 109 ? 1.321 -5.375 5.704 1.00 97.44 109 SER A O 1
ATOM 846 N N . ILE A 1 110 ? 0.447 -5.105 7.755 1.00 96.19 110 ILE A N 1
ATOM 847 C CA . ILE A 1 110 ? 1.243 -3.906 8.097 1.00 96.19 110 ILE A CA 1
ATOM 848 C C . ILE A 1 110 ? 2.738 -4.129 7.865 1.00 96.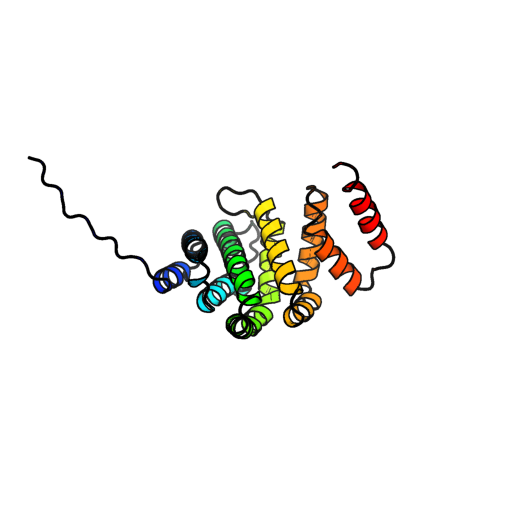19 110 ILE A C 1
ATOM 850 O O . ILE A 1 110 ? 3.387 -3.275 7.259 1.00 96.19 110 ILE A O 1
ATOM 854 N N . ASP A 1 111 ? 3.275 -5.269 8.302 1.00 95.81 111 ASP A N 1
ATOM 855 C CA . ASP A 1 111 ? 4.700 -5.567 8.158 1.00 95.81 111 ASP A CA 1
ATOM 856 C C . ASP A 1 111 ? 5.098 -5.649 6.678 1.00 95.81 111 ASP A C 1
ATOM 858 O O . ASP A 1 111 ? 6.026 -4.969 6.239 1.00 95.81 111 ASP A O 1
ATOM 862 N N . SER A 1 112 ? 4.313 -6.364 5.865 1.00 96.50 112 SER A N 1
ATOM 863 C CA . SER A 1 112 ? 4.564 -6.475 4.425 1.00 96.50 112 SER A CA 1
ATOM 864 C C . SER A 1 112 ? 4.444 -5.125 3.708 1.00 96.50 112 SER A C 1
ATOM 866 O O . SER A 1 112 ? 5.298 -4.789 2.886 1.00 96.50 112 SER A O 1
ATOM 868 N N . ILE A 1 113 ? 3.452 -4.297 4.065 1.00 97.31 113 ILE A N 1
ATOM 869 C CA . ILE A 1 113 ? 3.317 -2.926 3.541 1.00 97.31 113 ILE A CA 1
ATOM 870 C C . ILE A 1 113 ? 4.571 -2.104 3.876 1.00 97.31 113 ILE A C 1
ATOM 872 O O . ILE A 1 113 ? 5.089 -1.399 3.007 1.00 97.31 113 ILE A O 1
ATOM 876 N N . CYS A 1 114 ? 5.075 -2.195 5.112 1.00 96.19 114 CYS A N 1
ATOM 877 C CA . CYS A 1 114 ? 6.273 -1.473 5.544 1.00 96.19 114 CYS A CA 1
ATOM 878 C C . CYS A 1 114 ? 7.518 -1.916 4.775 1.00 96.19 114 CYS A C 1
ATOM 880 O O . CYS A 1 114 ? 8.264 -1.059 4.301 1.00 96.19 114 CYS A O 1
ATOM 882 N N . VAL A 1 115 ? 7.721 -3.225 4.595 1.00 94.75 115 VAL A N 1
ATOM 883 C CA . VAL A 1 115 ? 8.858 -3.767 3.837 1.00 94.75 115 VAL A CA 1
ATOM 884 C C . VAL A 1 115 ? 8.826 -3.290 2.383 1.00 94.75 115 VAL A C 1
ATOM 886 O O . VAL A 1 115 ? 9.827 -2.779 1.878 1.00 94.75 115 VAL A O 1
ATOM 889 N N . TRP A 1 116 ? 7.675 -3.364 1.712 1.00 95.75 116 TRP A N 1
ATOM 890 C CA . TRP A 1 116 ? 7.552 -2.874 0.336 1.00 95.75 116 TRP A CA 1
ATOM 891 C C . TRP A 1 116 ? 7.758 -1.368 0.217 1.00 95.75 116 TRP A C 1
ATOM 893 O O . TRP A 1 116 ? 8.453 -0.912 -0.694 1.00 95.75 116 TRP A O 1
ATOM 903 N N . ALA A 1 117 ? 7.202 -0.586 1.143 1.00 94.69 117 ALA A N 1
ATOM 904 C CA . ALA A 1 117 ? 7.443 0.850 1.198 1.00 94.69 117 ALA A CA 1
ATOM 905 C C . ALA A 1 117 ? 8.936 1.158 1.399 1.00 94.69 117 ALA A C 1
ATOM 907 O O . ALA A 1 117 ? 9.475 2.043 0.734 1.00 94.69 117 ALA A O 1
ATOM 908 N N . GLN A 1 118 ? 9.625 0.391 2.247 1.00 92.12 118 GLN A N 1
ATOM 909 C CA . GLN A 1 118 ? 11.058 0.535 2.487 1.00 92.12 118 GLN A CA 1
ATOM 910 C C . GLN A 1 118 ? 11.875 0.268 1.219 1.00 92.12 118 GLN A C 1
ATOM 912 O O . GLN A 1 118 ? 12.768 1.053 0.896 1.00 92.12 118 GLN A O 1
ATOM 917 N N . LEU A 1 119 ? 11.540 -0.782 0.465 1.00 90.50 119 LEU A N 1
ATOM 918 C CA . LEU A 1 119 ? 12.176 -1.086 -0.820 1.00 90.50 119 LEU A CA 1
ATOM 919 C C . LEU A 1 119 ? 11.918 0.017 -1.850 1.00 90.50 119 LEU A C 1
ATOM 921 O O . LEU A 1 119 ? 12.846 0.436 -2.541 1.00 90.50 119 LEU A O 1
ATOM 925 N N . CYS A 1 120 ? 10.695 0.552 -1.903 1.00 91.56 120 CYS A N 1
ATOM 926 C CA . CYS A 1 120 ? 10.372 1.682 -2.772 1.00 91.56 120 CYS A CA 1
ATOM 927 C C . CYS A 1 120 ? 11.232 2.910 -2.464 1.00 91.56 120 CYS A C 1
ATOM 929 O O . CYS A 1 120 ? 11.730 3.555 -3.387 1.00 91.56 120 CYS A O 1
ATOM 931 N N . VAL A 1 121 ? 11.451 3.207 -1.181 1.00 89.56 121 VAL A N 1
ATOM 932 C CA . VAL A 1 121 ? 12.347 4.291 -0.759 1.00 89.56 121 VAL A CA 1
ATOM 933 C C . VAL A 1 121 ? 13.810 3.952 -1.049 1.00 89.56 121 VAL A C 1
ATOM 935 O O . VAL A 1 121 ? 14.565 4.811 -1.488 1.00 89.56 121 VAL A O 1
ATOM 938 N N . HIS A 1 122 ? 14.228 2.706 -0.832 1.00 87.44 122 HIS A N 1
ATOM 939 C CA . HIS A 1 122 ? 15.627 2.292 -0.970 1.00 87.44 122 HIS A CA 1
ATOM 940 C C . HIS A 1 122 ? 16.103 2.386 -2.419 1.00 87.44 122 HIS A C 1
ATOM 942 O O . HIS A 1 122 ? 17.170 2.929 -2.696 1.00 87.44 122 HIS A O 1
ATOM 948 N N . PHE A 1 123 ? 15.277 1.902 -3.344 1.00 87.44 123 PHE A N 1
ATOM 949 C CA . PHE A 1 123 ? 15.593 1.860 -4.767 1.00 87.44 123 PHE A CA 1
ATOM 950 C C . PHE A 1 123 ? 15.123 3.102 -5.534 1.00 87.44 123 PHE A C 1
ATOM 952 O O . PHE A 1 123 ? 15.183 3.107 -6.760 1.00 87.44 123 PHE A O 1
ATOM 959 N N . ASN A 1 124 ? 14.681 4.162 -4.843 1.00 89.69 124 ASN A N 1
ATOM 960 C CA . ASN A 1 124 ? 14.138 5.380 -5.457 1.00 89.69 124 ASN A CA 1
ATOM 961 C C . ASN A 1 124 ? 13.040 5.080 -6.501 1.00 89.69 124 ASN A C 1
ATOM 963 O O . ASN A 1 124 ? 13.013 5.678 -7.577 1.00 89.69 124 ASN A O 1
ATOM 967 N N . LEU A 1 125 ? 12.141 4.137 -6.206 1.00 90.75 125 LEU A N 1
ATOM 968 C CA . LEU A 1 125 ? 11.103 3.737 -7.153 1.00 90.75 125 LEU A CA 1
ATOM 969 C C . LEU A 1 125 ? 10.078 4.862 -7.344 1.00 90.75 125 LEU A C 1
ATOM 971 O O . LEU A 1 125 ? 9.687 5.533 -6.385 1.00 90.75 125 LEU 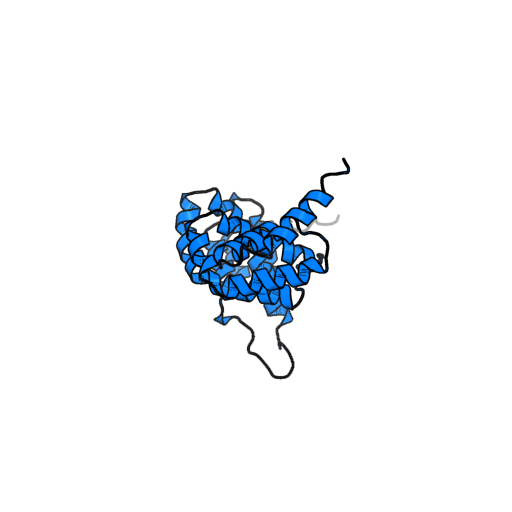A O 1
ATOM 975 N N . ALA A 1 126 ? 9.612 5.055 -8.576 1.00 91.19 126 ALA A N 1
ATOM 976 C CA . ALA A 1 126 ? 8.692 6.127 -8.944 1.00 91.19 126 ALA A CA 1
ATOM 977 C C . ALA A 1 126 ? 7.570 5.619 -9.861 1.00 91.19 126 ALA A C 1
ATOM 979 O O . ALA A 1 126 ? 7.791 4.678 -10.627 1.00 91.19 126 ALA A O 1
ATOM 980 N N . PRO A 1 127 ? 6.366 6.216 -9.805 1.00 91.31 127 PRO A N 1
ATOM 981 C CA . PRO A 1 127 ? 5.333 5.923 -10.785 1.00 91.31 127 PRO A CA 1
ATOM 982 C C . PRO A 1 127 ? 5.715 6.509 -12.160 1.00 91.31 127 PRO A C 1
ATOM 984 O O . PRO A 1 127 ? 6.547 7.421 -12.239 1.00 91.31 127 PRO A O 1
ATOM 987 N N . PRO A 1 128 ? 5.093 6.035 -13.254 1.00 88.38 128 PRO A N 1
ATOM 988 C CA . PRO A 1 128 ? 5.369 6.542 -14.595 1.00 88.38 128 PRO A CA 1
ATOM 989 C C . PRO A 1 128 ? 5.179 8.062 -14.690 1.00 88.38 128 PRO A C 1
ATOM 991 O O . PRO A 1 128 ? 4.125 8.590 -14.341 1.00 88.38 128 PRO A O 1
ATOM 994 N N . GLY A 1 129 ? 6.201 8.771 -15.175 1.00 90.12 129 GLY A N 1
ATOM 995 C CA . GLY A 1 129 ? 6.149 10.223 -15.375 1.00 90.12 129 GLY A CA 1
ATOM 996 C C . GLY A 1 129 ? 6.323 11.076 -14.112 1.00 90.12 129 GLY A C 1
ATOM 997 O O . GLY A 1 129 ? 6.226 12.298 -14.213 1.00 90.12 129 GLY A O 1
ATOM 998 N N . ALA A 1 130 ? 6.611 10.481 -12.949 1.00 90.38 130 ALA A N 1
ATOM 999 C CA . ALA A 1 130 ? 6.951 11.223 -11.734 1.00 90.38 130 ALA A CA 1
ATOM 1000 C C . ALA A 1 130 ? 8.359 10.885 -11.225 1.00 90.38 130 ALA A C 1
ATOM 1002 O O . ALA A 1 130 ? 8.974 9.899 -11.622 1.00 90.38 130 ALA A O 1
ATOM 1003 N N . GLY A 1 131 ? 8.869 11.722 -10.319 1.00 90.19 131 GLY A N 1
ATOM 1004 C CA . GLY A 1 131 ? 10.123 11.463 -9.617 1.00 90.19 131 GLY A CA 1
ATOM 1005 C C . GLY A 1 131 ? 9.931 10.633 -8.337 1.00 90.19 131 GLY A C 1
ATOM 1006 O O . GLY A 1 131 ? 8.819 10.573 -7.804 1.00 90.19 131 GLY A O 1
ATOM 1007 N N . PRO A 1 132 ? 11.019 10.081 -7.764 1.00 89.25 132 PRO A N 1
ATOM 1008 C CA . PRO A 1 132 ? 10.984 9.291 -6.522 1.00 89.25 132 PRO A CA 1
ATOM 1009 C C . PRO A 1 132 ? 10.352 10.036 -5.338 1.00 89.25 132 PRO A C 1
ATOM 1011 O O . PRO A 1 132 ? 9.725 9.444 -4.461 1.00 89.25 132 PRO A O 1
ATOM 1014 N N . MET A 1 133 ? 10.460 11.368 -5.340 1.00 87.56 133 MET A N 1
ATOM 1015 C CA . MET A 1 133 ? 9.874 12.219 -4.308 1.00 87.56 133 MET A CA 1
ATOM 1016 C C . MET A 1 133 ? 8.355 12.049 -4.180 1.00 87.56 133 MET A C 1
ATOM 1018 O O . MET A 1 133 ? 7.823 12.117 -3.068 1.00 87.56 133 MET A O 1
ATOM 1022 N N . GLU A 1 134 ? 7.657 11.801 -5.292 1.00 88.94 134 GLU A N 1
ATOM 1023 C CA . GLU A 1 134 ? 6.214 11.565 -5.267 1.00 88.94 134 GLU A CA 1
ATOM 1024 C C . GLU A 1 134 ? 5.893 10.275 -4.509 1.00 88.94 134 GLU A C 1
ATOM 1026 O O . GLU A 1 134 ? 5.040 10.281 -3.622 1.00 88.94 134 GLU A O 1
ATOM 1031 N N . THR A 1 135 ? 6.647 9.200 -4.747 1.00 90.69 135 THR A N 1
ATOM 1032 C CA . THR A 1 135 ? 6.529 7.953 -3.978 1.00 90.69 135 THR A CA 1
ATOM 1033 C C . THR A 1 135 ? 6.747 8.195 -2.490 1.00 90.69 135 THR A C 1
ATOM 1035 O O . THR A 1 135 ? 5.965 7.722 -1.667 1.00 90.69 135 THR A O 1
ATOM 1038 N N . TYR A 1 136 ? 7.748 8.997 -2.118 1.00 89.81 136 TYR A N 1
ATOM 1039 C CA . TYR A 1 136 ? 8.050 9.271 -0.707 1.00 89.81 136 TYR A CA 1
ATOM 1040 C C . TYR A 1 136 ? 6.919 10.050 -0.039 1.00 89.81 136 TYR A C 1
ATOM 1042 O O . TYR A 1 136 ? 6.525 9.735 1.084 1.00 89.81 136 TYR A O 1
ATOM 1050 N N . ASN A 1 137 ? 6.370 11.047 -0.739 1.00 88.19 137 ASN A N 1
ATOM 1051 C CA . ASN A 1 137 ? 5.218 11.815 -0.269 1.00 88.19 137 ASN A CA 1
ATOM 1052 C C . ASN A 1 137 ? 3.999 10.910 -0.060 1.00 88.19 137 ASN A C 1
ATOM 1054 O O . ASN A 1 137 ? 3.290 11.047 0.939 1.00 88.19 137 ASN A O 1
ATOM 1058 N N . ARG A 1 138 ? 3.757 9.981 -0.987 1.00 89.75 138 ARG A N 1
ATOM 1059 C CA . ARG A 1 138 ? 2.611 9.065 -0.953 1.00 89.75 138 ARG A CA 1
ATOM 1060 C C . ARG A 1 138 ? 2.740 8.039 0.166 1.00 89.75 138 ARG A C 1
ATOM 1062 O O . ARG A 1 138 ? 1.787 7.866 0.921 1.00 89.75 138 ARG A O 1
ATOM 1069 N N . ILE A 1 139 ? 3.921 7.449 0.336 1.00 92.50 139 ILE A N 1
ATOM 1070 C CA . ILE A 1 139 ? 4.233 6.555 1.459 1.00 92.50 139 ILE A CA 1
ATOM 1071 C C . ILE A 1 139 ? 4.068 7.294 2.791 1.00 92.50 139 ILE A C 1
ATOM 1073 O O . ILE A 1 139 ? 3.351 6.822 3.669 1.00 92.50 139 ILE A O 1
ATOM 1077 N N . GLY A 1 140 ? 4.655 8.488 2.930 1.00 89.31 140 GLY A N 1
ATOM 1078 C CA . GLY A 1 140 ? 4.521 9.287 4.150 1.00 89.31 140 GLY A CA 1
ATOM 1079 C C . GLY A 1 140 ? 3.058 9.589 4.469 1.00 89.31 140 GLY A C 1
ATOM 1080 O O . GLY A 1 140 ? 2.604 9.369 5.590 1.00 89.31 140 GLY A O 1
ATOM 1081 N N . ARG A 1 141 ? 2.280 10.001 3.461 1.00 89.00 141 ARG A N 1
ATOM 1082 C CA . ARG A 1 141 ? 0.843 10.241 3.620 1.00 89.00 141 ARG A CA 1
ATOM 1083 C C . ARG A 1 141 ? 0.091 8.978 4.037 1.00 89.00 141 ARG A C 1
ATOM 1085 O O . ARG A 1 141 ? -0.760 9.084 4.911 1.00 89.00 141 ARG A O 1
ATOM 1092 N N . LEU A 1 142 ? 0.393 7.815 3.456 1.00 92.62 142 LEU A N 1
ATOM 1093 C CA . LEU A 1 142 ? -0.242 6.543 3.820 1.00 92.62 142 LEU A CA 1
ATOM 1094 C C . LEU A 1 142 ? -0.080 6.264 5.315 1.00 92.62 142 LEU A C 1
ATOM 1096 O O . LEU A 1 142 ? -1.072 6.057 6.012 1.00 92.62 142 LEU A O 1
ATOM 1100 N N . PHE A 1 143 ? 1.150 6.331 5.820 1.00 92.38 143 PHE A N 1
ATOM 1101 C CA . PHE A 1 143 ? 1.419 6.035 7.224 1.00 92.38 143 PHE A CA 1
ATOM 1102 C C . PHE A 1 143 ? 0.901 7.111 8.180 1.00 92.38 143 PHE A C 1
ATOM 1104 O O . PHE A 1 143 ? 0.406 6.761 9.247 1.00 92.38 143 PHE A O 1
ATOM 1111 N N . VAL A 1 144 ? 0.909 8.393 7.793 1.00 87.00 144 VAL A N 1
ATOM 1112 C CA . VAL A 1 144 ? 0.221 9.440 8.571 1.00 87.00 144 VAL A CA 1
ATOM 1113 C C . VAL A 1 144 ? -1.268 9.119 8.696 1.00 87.00 144 VAL A C 1
ATOM 1115 O O . VAL A 1 144 ? -1.803 9.186 9.796 1.00 87.00 144 VAL A O 1
ATOM 1118 N N . GLN A 1 145 ? -1.939 8.739 7.603 1.00 88.50 145 GLN A N 1
ATOM 1119 C CA . GLN A 1 145 ? -3.370 8.410 7.643 1.00 88.50 145 GLN A CA 1
ATOM 1120 C C . GLN A 1 145 ? -3.665 7.204 8.539 1.00 88.50 145 GLN A C 1
ATOM 1122 O O . GLN A 1 145 ? -4.650 7.226 9.271 1.00 88.50 145 GLN A O 1
ATOM 1127 N N . LEU A 1 146 ? -2.807 6.181 8.522 1.00 91.19 146 LEU A N 1
ATOM 1128 C CA . LEU A 1 146 ? -2.946 5.029 9.413 1.00 91.19 146 LEU A CA 1
ATOM 1129 C C . LEU A 1 146 ? -2.729 5.424 10.884 1.00 91.19 146 LEU A C 1
ATOM 1131 O O . LEU A 1 146 ? -3.550 5.080 11.727 1.00 91.19 146 LEU A O 1
ATOM 1135 N N . LEU A 1 147 ? -1.694 6.210 11.197 1.00 88.56 147 LEU A N 1
ATOM 1136 C CA . LEU A 1 147 ? -1.389 6.643 12.571 1.00 88.56 147 LEU A CA 1
ATOM 1137 C C . LEU A 1 147 ? -2.466 7.522 13.217 1.00 88.56 147 LEU A C 1
ATOM 1139 O O . LEU A 1 147 ? -2.512 7.610 14.442 1.00 88.56 147 LEU A O 1
ATOM 1143 N N . LEU A 1 148 ? -3.322 8.177 12.426 1.00 86.88 148 LEU A N 1
ATOM 1144 C CA . LEU A 1 148 ? -4.459 8.937 12.956 1.00 86.88 148 LEU A CA 1
ATOM 1145 C C . LEU A 1 148 ? -5.517 8.038 13.614 1.00 86.88 148 LEU A C 1
ATOM 1147 O O . LEU A 1 148 ? -6.402 8.551 14.300 1.00 86.88 148 LEU A O 1
ATOM 1151 N N . HIS A 1 149 ? -5.446 6.717 13.419 1.00 87.06 149 HIS A N 1
ATOM 1152 C CA . HIS A 1 149 ? -6.363 5.763 14.028 1.00 87.06 149 HIS A CA 1
ATOM 1153 C C . HIS A 1 149 ? -5.655 4.914 15.097 1.00 87.06 149 HIS A C 1
ATOM 1155 O O . HIS A 1 149 ? -4.667 4.251 14.771 1.00 87.06 149 HIS A O 1
ATOM 1161 N N . PRO A 1 150 ? -6.167 4.859 16.345 1.00 86.94 150 PRO A N 1
ATOM 1162 C CA . PRO A 1 150 ? -5.505 4.150 17.447 1.00 86.94 150 PRO A CA 1
ATOM 1163 C C . PRO A 1 150 ? -5.190 2.682 17.141 1.00 86.94 150 PRO A C 1
ATOM 1165 O O . PRO A 1 150 ? -4.123 2.183 17.479 1.00 86.94 150 PRO A O 1
ATOM 1168 N N . VAL A 1 151 ? -6.090 2.001 16.428 1.00 89.38 151 VAL A N 1
ATOM 1169 C CA . VAL A 1 151 ? -5.938 0.573 16.128 1.00 89.38 151 VAL A CA 1
ATOM 1170 C C . VAL A 1 151 ? -4.731 0.300 15.219 1.00 89.38 151 VAL A C 1
ATOM 1172 O O . VAL A 1 151 ? -4.028 -0.689 15.410 1.00 89.38 151 VAL A O 1
ATOM 1175 N N . PHE A 1 152 ? -4.462 1.165 14.235 1.00 91.88 152 PHE A N 1
ATOM 1176 C CA . PHE A 1 152 ? -3.280 1.015 13.379 1.00 91.88 152 PHE A CA 1
ATOM 1177 C C . PHE A 1 152 ? -2.027 1.596 14.026 1.00 91.88 152 PHE A C 1
ATOM 1179 O O . PHE A 1 152 ? -0.932 1.126 13.736 1.00 91.88 152 PHE A O 1
ATOM 1186 N N . GLN A 1 153 ? -2.176 2.599 14.890 1.00 89.75 153 GLN A N 1
ATOM 1187 C CA . GLN A 1 153 ? -1.070 3.195 15.629 1.00 89.75 153 GLN A CA 1
ATOM 1188 C C . GLN A 1 153 ? -0.328 2.152 16.466 1.00 89.75 153 GLN A C 1
ATOM 1190 O O . GLN A 1 153 ? 0.885 2.018 16.306 1.00 89.75 153 GLN A O 1
ATOM 1195 N N . ASP A 1 154 ? -1.045 1.371 17.274 1.00 89.88 154 ASP A N 1
ATOM 1196 C CA . ASP A 1 154 ? -0.433 0.322 18.096 1.00 89.88 154 ASP A CA 1
ATOM 1197 C C . ASP A 1 154 ? 0.282 -0.719 17.227 1.00 89.88 154 ASP A C 1
ATOM 1199 O O . ASP A 1 154 ? 1.438 -1.060 17.479 1.00 89.88 154 ASP A O 1
ATOM 1203 N N . ALA A 1 155 ? -0.370 -1.167 16.150 1.00 93.06 155 ALA A N 1
ATOM 1204 C CA . ALA A 1 155 ? 0.198 -2.143 15.226 1.00 93.06 155 ALA A CA 1
ATOM 1205 C C . ALA A 1 155 ? 1.464 -1.623 14.515 1.00 93.06 155 ALA A C 1
ATOM 1207 O O . ALA A 1 155 ? 2.452 -2.348 14.392 1.00 93.06 155 ALA A O 1
ATOM 1208 N N . LEU A 1 156 ? 1.476 -0.361 14.079 1.00 92.81 156 LEU A N 1
ATOM 1209 C CA . LEU A 1 156 ? 2.638 0.255 13.433 1.00 92.81 156 LEU A CA 1
ATOM 1210 C C . LEU A 1 156 ? 3.803 0.438 14.408 1.00 92.81 156 LEU A C 1
ATOM 1212 O O . LEU A 1 156 ? 4.941 0.135 14.057 1.00 92.81 156 LEU A O 1
ATOM 1216 N N . LEU A 1 157 ? 3.533 0.894 15.632 1.00 88.00 157 LEU A N 1
ATOM 1217 C CA . LEU A 1 157 ? 4.567 1.167 16.633 1.00 88.00 157 LEU A CA 1
ATOM 1218 C C . LEU A 1 157 ? 5.284 -0.087 17.141 1.00 88.00 157 LEU A C 1
ATOM 1220 O O . LEU A 1 157 ? 6.421 0.006 17.595 1.00 88.00 157 LEU A O 1
ATOM 1224 N N . VAL A 1 158 ? 4.656 -1.260 17.070 1.00 91.06 158 VAL A N 1
ATOM 1225 C CA . VAL A 1 158 ? 5.330 -2.525 17.405 1.00 91.06 158 VAL A CA 1
ATOM 1226 C C . VAL A 1 158 ? 6.041 -3.158 16.208 1.00 91.06 158 VAL A C 1
ATOM 1228 O O . VAL A 1 158 ? 6.773 -4.128 16.391 1.00 91.06 158 VAL A O 1
ATOM 1231 N N . THR A 1 159 ? 5.861 -2.621 14.996 1.00 93.19 159 THR A N 1
ATOM 1232 C CA . THR A 1 159 ? 6.406 -3.187 13.755 1.00 93.19 159 THR A CA 1
ATOM 1233 C C . THR A 1 159 ? 7.822 -2.656 13.483 1.00 93.19 159 THR A C 1
ATOM 1235 O O . THR A 1 159 ? 7.990 -1.477 13.161 1.00 93.19 159 THR A O 1
ATOM 1238 N N . PRO A 1 160 ? 8.877 -3.495 13.526 1.00 92.25 160 PRO A N 1
ATOM 1239 C CA . PRO A 1 160 ? 10.251 -3.034 13.302 1.00 92.25 160 PRO A CA 1
ATOM 1240 C C . PRO A 1 160 ? 10.487 -2.461 11.897 1.00 92.25 160 PRO A C 1
ATOM 1242 O O . PRO A 1 160 ? 11.213 -1.476 11.747 1.00 92.25 160 PRO A O 1
ATOM 1245 N N . ALA A 1 161 ? 9.844 -3.030 10.870 1.00 93.12 161 ALA A N 1
ATOM 1246 C CA . ALA A 1 161 ? 9.931 -2.535 9.496 1.00 93.12 161 ALA A CA 1
ATOM 1247 C C . ALA A 1 161 ? 9.414 -1.090 9.365 1.00 93.12 161 ALA A C 1
ATOM 1249 O O . ALA A 1 161 ? 9.978 -0.300 8.608 1.00 93.12 161 ALA A O 1
ATOM 1250 N N . PHE A 1 162 ? 8.400 -0.710 10.152 1.00 93.25 162 PHE A N 1
ATOM 1251 C CA . PHE A 1 162 ? 7.892 0.659 10.189 1.00 93.25 162 PHE A CA 1
ATOM 1252 C C . PHE A 1 162 ? 8.937 1.636 10.745 1.00 93.25 162 PHE A C 1
ATOM 1254 O O . PHE A 1 162 ? 9.185 2.686 10.151 1.00 93.25 162 PHE A O 1
ATOM 1261 N N . HIS A 1 163 ? 9.613 1.279 11.841 1.00 88.88 163 HIS A N 1
ATOM 1262 C CA . HIS A 1 163 ? 10.689 2.102 12.402 1.00 88.88 163 HIS A CA 1
ATOM 1263 C C . HIS A 1 163 ? 11.837 2.305 11.409 1.00 88.88 163 HIS A C 1
ATOM 1265 O O . HIS A 1 163 ? 12.286 3.435 11.206 1.00 88.88 163 HIS A O 1
ATOM 1271 N N . ASN A 1 164 ? 12.271 1.228 10.749 1.00 90.31 164 ASN A N 1
ATOM 1272 C CA . ASN A 1 164 ? 13.320 1.290 9.731 1.00 90.31 164 ASN A CA 1
ATOM 1273 C C . ASN A 1 164 ? 12.911 2.180 8.555 1.00 90.31 164 ASN A C 1
ATOM 1275 O O . ASN A 1 164 ? 13.705 3.013 8.116 1.00 90.31 164 ASN A O 1
ATOM 1279 N N . LEU A 1 165 ? 11.666 2.057 8.088 1.00 90.38 165 LEU A N 1
ATOM 1280 C CA . LEU A 1 165 ? 11.119 2.909 7.038 1.00 90.38 165 LEU A CA 1
ATOM 1281 C C . LEU A 1 165 ? 11.152 4.390 7.434 1.00 90.38 165 LEU A C 1
ATOM 1283 O O . LEU A 1 165 ? 11.613 5.210 6.644 1.00 90.38 165 LEU A O 1
ATOM 1287 N N . VAL A 1 166 ? 10.700 4.746 8.640 1.00 87.62 166 VAL A N 1
ATOM 1288 C CA . VAL A 1 166 ? 10.690 6.144 9.107 1.00 87.62 166 VAL A CA 1
ATOM 1289 C C . VAL A 1 166 ? 12.110 6.709 9.186 1.00 87.62 166 VAL A C 1
ATOM 1291 O O . VAL A 1 166 ? 12.354 7.813 8.695 1.00 87.62 166 VAL A O 1
ATOM 1294 N N . ILE A 1 167 ? 13.063 5.944 9.729 1.00 85.94 167 ILE A N 1
ATOM 1295 C CA . ILE A 1 167 ? 14.480 6.339 9.775 1.00 85.94 167 ILE A CA 1
ATOM 1296 C C . ILE A 1 167 ? 15.028 6.529 8.360 1.00 85.94 167 ILE A C 1
ATOM 1298 O O . ILE A 1 167 ? 15.669 7.540 8.077 1.00 85.94 167 ILE A O 1
ATOM 1302 N N . GLN A 1 168 ? 14.757 5.591 7.457 1.00 85.38 168 GLN A N 1
ATOM 1303 C CA . GLN A 1 168 ? 15.233 5.663 6.083 1.00 85.38 168 GLN A CA 1
ATOM 1304 C C . GLN A 1 168 ? 14.645 6.869 5.350 1.00 85.38 168 GLN A C 1
ATOM 1306 O O . GLN A 1 168 ? 15.388 7.637 4.747 1.00 85.38 168 GLN A O 1
ATOM 1311 N N . MET A 1 169 ? 13.334 7.093 5.459 1.00 83.88 169 MET A N 1
ATOM 1312 C CA . MET A 1 169 ? 12.684 8.275 4.899 1.00 83.88 169 MET A CA 1
ATOM 1313 C C . MET A 1 169 ? 13.294 9.562 5.453 1.00 83.88 169 MET A C 1
ATOM 1315 O O . MET A 1 169 ? 13.498 10.498 4.687 1.00 83.88 169 MET A O 1
ATOM 1319 N N . TRP A 1 170 ? 13.624 9.614 6.746 1.00 78.44 170 TRP A N 1
ATOM 1320 C CA . TRP A 1 170 ? 14.281 10.767 7.361 1.00 78.44 170 TRP A CA 1
ATOM 1321 C C . TRP A 1 170 ? 15.687 11.010 6.811 1.00 78.44 170 TRP A C 1
ATOM 1323 O O . TRP A 1 170 ? 16.006 12.137 6.434 1.00 78.44 170 TRP A O 1
ATOM 1333 N N . VAL A 1 171 ? 16.513 9.965 6.719 1.00 81.00 171 VAL A N 1
ATOM 1334 C CA . VAL A 1 171 ? 17.873 10.049 6.164 1.00 81.00 171 VAL A CA 1
ATOM 1335 C C . VAL A 1 171 ? 17.826 10.493 4.703 1.00 81.00 171 VAL A C 1
ATOM 1337 O O . VAL A 1 171 ? 18.545 11.413 4.322 1.00 81.00 171 VAL A O 1
ATOM 1340 N N . THR A 1 172 ? 16.932 9.913 3.902 1.00 74.75 172 THR A N 1
ATOM 1341 C CA . THR A 1 172 ? 16.755 10.281 2.494 1.00 74.75 172 THR A CA 1
ATOM 1342 C C . THR A 1 172 ? 16.184 11.698 2.334 1.00 74.75 172 THR A C 1
ATOM 1344 O O . THR A 1 172 ? 16.585 12.412 1.421 1.00 74.75 172 THR A O 1
ATOM 1347 N N . ARG A 1 173 ? 15.288 12.154 3.225 1.00 66.38 173 ARG A N 1
ATOM 1348 C CA . ARG A 1 173 ? 14.659 13.493 3.174 1.00 66.38 173 ARG A CA 1
ATOM 1349 C C . ARG A 1 173 ? 15.509 14.617 3.740 1.00 66.38 173 ARG A C 1
ATOM 1351 O O . ARG A 1 173 ? 15.390 15.732 3.253 1.00 66.38 173 ARG A O 1
ATOM 1358 N N . ASN A 1 174 ? 16.391 14.365 4.701 1.00 55.00 174 ASN A N 1
ATOM 1359 C CA . ASN A 1 174 ? 17.367 15.378 5.117 1.00 55.00 174 ASN A CA 1
ATOM 1360 C C . ASN A 1 174 ? 18.298 15.786 3.959 1.00 55.00 174 ASN A C 1
ATOM 1362 O O . ASN A 1 174 ? 18.922 16.839 4.020 1.00 55.00 174 ASN A O 1
ATOM 1366 N N . ILE A 1 175 ? 18.353 14.986 2.889 1.00 50.91 175 ILE A N 1
ATOM 1367 C CA . ILE A 1 175 ? 19.062 15.300 1.644 1.00 50.91 175 ILE A CA 1
ATOM 1368 C C . ILE A 1 175 ? 18.179 16.140 0.688 1.00 50.91 175 ILE A C 1
ATOM 1370 O O . ILE A 1 175 ? 18.698 16.820 -0.193 1.00 50.91 175 ILE A O 1
ATOM 1374 N N . THR A 1 176 ? 16.850 16.159 0.863 1.00 49.12 176 THR A N 1
ATOM 1375 C CA . THR A 1 176 ? 15.878 16.807 -0.039 1.00 49.12 176 THR A CA 1
ATOM 1376 C C . THR A 1 176 ? 14.770 17.555 0.738 1.00 49.12 176 THR A C 1
ATOM 1378 O O . THR A 1 176 ? 13.822 16.945 1.227 1.00 49.12 176 THR A O 1
ATOM 1381 N N . MET A 1 177 ? 14.890 18.884 0.802 1.00 44.59 177 MET A N 1
ATOM 1382 C CA . MET A 1 177 ? 14.241 19.919 1.647 1.00 44.59 177 MET A CA 1
ATOM 1383 C C . MET A 1 177 ? 12.714 19.920 1.996 1.00 44.59 177 MET A C 1
ATOM 1385 O O . MET A 1 177 ? 12.246 20.942 2.484 1.00 44.59 177 MET A O 1
ATOM 1389 N N . ASP A 1 178 ? 11.905 18.862 1.841 1.00 50.56 178 ASP A N 1
ATOM 1390 C CA . ASP A 1 178 ? 10.466 18.878 2.237 1.00 50.56 178 ASP A CA 1
ATOM 1391 C C . ASP A 1 178 ? 10.223 18.099 3.553 1.00 50.56 178 ASP A C 1
ATOM 1393 O O . ASP A 1 178 ? 9.838 16.920 3.548 1.00 50.56 178 ASP A O 1
ATOM 1397 N N . LEU A 1 179 ? 10.528 18.757 4.683 1.00 53.94 179 LEU A N 1
ATOM 1398 C CA . LEU A 1 179 ? 10.484 18.218 6.054 1.00 53.94 179 LEU A CA 1
ATOM 1399 C C . LEU A 1 179 ? 9.070 18.169 6.659 1.00 53.94 179 LEU A C 1
ATOM 1401 O O . LEU A 1 179 ? 8.821 17.328 7.522 1.00 53.94 179 LEU A O 1
ATOM 1405 N N . ASP A 1 180 ? 8.129 18.994 6.197 1.00 60.19 180 ASP A N 1
ATOM 1406 C CA . ASP A 1 180 ? 6.855 19.242 6.898 1.00 60.19 180 ASP A CA 1
ATOM 1407 C C . ASP A 1 180 ? 5.940 18.011 6.994 1.00 60.19 180 ASP A C 1
ATOM 1409 O O . ASP A 1 180 ? 5.117 17.898 7.902 1.00 60.19 180 ASP A O 1
ATOM 1413 N N . LYS A 1 181 ? 6.101 17.044 6.085 1.00 59.38 181 LYS A N 1
ATOM 1414 C CA . LYS A 1 181 ? 5.248 15.842 6.017 1.00 59.38 181 LYS A CA 1
ATOM 1415 C C . LYS A 1 181 ? 5.831 14.627 6.734 1.00 59.38 181 LYS A C 1
ATOM 1417 O O . LYS A 1 181 ? 5.081 13.745 7.144 1.00 59.38 181 LYS A O 1
ATOM 1422 N N . VAL A 1 182 ? 7.156 14.564 6.870 1.00 62.09 182 VAL A N 1
ATOM 1423 C CA . VAL A 1 182 ? 7.873 13.420 7.466 1.00 62.09 182 VAL A CA 1
ATOM 1424 C C . VAL A 1 182 ? 8.328 13.743 8.890 1.00 62.09 182 VAL A C 1
ATOM 1426 O O . VAL A 1 182 ? 8.388 12.851 9.732 1.00 62.09 182 VAL A O 1
ATOM 1429 N N . ALA A 1 183 ? 8.556 15.022 9.204 1.00 65.38 183 ALA A N 1
ATOM 1430 C CA . ALA A 1 183 ? 8.912 15.467 10.545 1.00 65.38 183 ALA A CA 1
ATOM 1431 C C . ALA A 1 183 ? 7.918 15.018 11.634 1.00 65.38 183 ALA A C 1
ATOM 1433 O O . ALA A 1 183 ? 8.391 14.553 12.673 1.00 65.38 183 ALA A O 1
ATOM 1434 N N . PRO A 1 184 ? 6.584 15.053 11.423 1.00 66.38 184 PRO A N 1
ATOM 1435 C CA . PRO A 1 184 ? 5.639 14.541 12.413 1.00 66.38 184 PRO A CA 1
ATOM 1436 C C . PRO A 1 184 ? 5.791 13.035 12.657 1.00 66.38 184 PRO A C 1
ATOM 1438 O O . PRO A 1 184 ? 5.736 12.605 13.805 1.00 66.38 184 PRO A O 1
ATOM 1441 N N . LEU A 1 185 ? 6.049 12.241 11.607 1.00 66.19 185 LEU A N 1
ATOM 1442 C CA . LEU A 1 185 ? 6.283 10.795 11.722 1.00 66.19 185 LEU A CA 1
ATOM 1443 C C . LEU A 1 185 ? 7.551 10.500 12.529 1.00 66.19 185 LEU A C 1
ATOM 1445 O O . LEU A 1 185 ? 7.522 9.701 13.464 1.00 66.19 185 LEU A O 1
ATOM 1449 N N . CYS A 1 186 ? 8.651 11.182 12.207 1.00 66.50 186 CYS A N 1
ATOM 1450 C CA . CYS A 1 186 ? 9.924 11.006 12.902 1.00 66.50 186 CYS A CA 1
ATOM 1451 C C . CYS A 1 186 ? 9.845 11.445 14.364 1.00 66.50 186 CYS A C 1
ATOM 1453 O O . CYS A 1 186 ? 10.315 10.729 15.244 1.00 66.50 186 CYS A O 1
ATOM 1455 N N . ALA A 1 187 ? 9.237 12.603 14.635 1.00 67.25 187 ALA A N 1
ATOM 1456 C CA . ALA A 1 187 ? 9.055 13.096 15.995 1.00 67.25 187 ALA A CA 1
ATOM 1457 C C . ALA A 1 187 ? 8.191 12.136 16.825 1.00 67.25 187 ALA A C 1
ATOM 1459 O O . ALA A 1 187 ? 8.511 11.875 17.984 1.00 67.25 187 ALA A O 1
ATOM 1460 N N . TYR A 1 188 ? 7.142 11.574 16.219 1.00 68.56 188 TYR A N 1
ATOM 1461 C CA . TYR A 1 188 ? 6.254 10.616 16.867 1.00 68.56 188 TYR A CA 1
ATOM 1462 C C . TYR A 1 188 ? 6.971 9.300 17.216 1.00 68.56 188 TYR A C 1
ATOM 1464 O O . TYR A 1 188 ? 6.900 8.854 18.360 1.00 68.56 188 TYR A O 1
ATOM 1472 N N . VAL A 1 189 ? 7.735 8.724 16.281 1.00 66.75 189 VAL A N 1
ATOM 1473 C CA . VAL A 1 189 ? 8.508 7.488 16.520 1.00 66.75 189 VAL A CA 1
ATOM 1474 C C . VAL A 1 189 ? 9.646 7.702 17.527 1.00 66.75 189 VAL A C 1
ATOM 1476 O O . VAL A 1 189 ? 9.871 6.873 18.406 1.00 66.75 189 VAL A O 1
ATOM 1479 N N . LEU A 1 190 ? 10.359 8.830 17.464 1.00 66.19 190 LEU A N 1
ATOM 1480 C CA . LEU A 1 190 ? 11.422 9.129 18.434 1.00 66.19 190 LEU A CA 1
ATOM 1481 C C . LEU A 1 190 ? 10.869 9.352 19.850 1.00 66.19 190 LEU A C 1
ATOM 1483 O O . LEU A 1 190 ? 11.530 9.008 20.835 1.00 66.19 190 LEU A O 1
ATOM 1487 N N . ALA A 1 191 ? 9.660 9.912 19.960 1.00 65.62 191 ALA A N 1
ATOM 1488 C CA . ALA A 1 191 ? 8.968 10.070 21.232 1.00 65.62 191 ALA A CA 1
ATOM 1489 C C . ALA A 1 191 ? 8.499 8.722 21.803 1.00 65.62 191 ALA A C 1
ATOM 1491 O O . ALA A 1 191 ? 8.692 8.481 22.997 1.00 65.62 191 ALA A O 1
ATOM 1492 N N . SER A 1 192 ? 7.946 7.831 20.971 1.00 63.78 192 SER A N 1
ATOM 1493 C CA . SER A 1 192 ? 7.456 6.517 21.416 1.00 63.78 192 SER A CA 1
ATOM 1494 C C . SER A 1 192 ? 8.576 5.583 21.888 1.00 63.78 192 SER A C 1
ATOM 1496 O O . SER A 1 192 ? 8.356 4.778 22.789 1.00 63.78 192 SER A O 1
ATOM 1498 N N . GLN A 1 193 ? 9.802 5.739 21.377 1.00 62.31 193 GLN A N 1
ATOM 1499 C CA . GLN A 1 193 ? 10.975 4.969 21.821 1.00 62.31 193 GLN A CA 1
ATOM 1500 C C . GLN A 1 193 ? 11.688 5.541 23.063 1.00 62.31 193 GLN A C 1
ATOM 1502 O O . GLN A 1 193 ? 12.783 5.098 23.410 1.00 62.31 193 GLN A O 1
ATOM 1507 N N . GLY A 1 194 ? 11.120 6.549 23.738 1.00 56.28 194 GLY A N 1
ATOM 1508 C CA . GLY A 1 194 ? 11.723 7.139 24.940 1.00 56.28 194 GLY A CA 1
ATOM 1509 C C . GLY A 1 194 ? 13.003 7.951 24.682 1.00 56.28 194 GLY A C 1
ATOM 1510 O O . GLY A 1 194 ? 13.685 8.346 25.627 1.00 56.28 194 GLY A O 1
ATOM 1511 N N . GLN A 1 195 ? 13.329 8.268 23.422 1.00 53.28 195 GLN A N 1
ATOM 1512 C CA . GLN A 1 195 ? 14.531 9.028 23.038 1.00 53.28 195 GLN A CA 1
ATOM 1513 C C . GLN A 1 195 ? 14.330 10.560 23.059 1.00 53.28 195 GLN A C 1
ATOM 1515 O O . GLN A 1 195 ? 15.145 11.330 22.540 1.00 53.28 195 GLN A O 1
ATOM 1520 N N . CYS A 1 196 ? 13.261 11.032 23.707 1.00 45.75 196 CYS A N 1
ATOM 1521 C CA . CYS A 1 196 ? 12.767 12.412 23.641 1.00 45.75 196 CYS A CA 1
ATOM 1522 C C . CYS A 1 196 ? 13.716 13.489 24.227 1.00 45.75 196 CYS A C 1
ATOM 1524 O O . CYS A 1 196 ? 13.487 14.683 24.054 1.00 45.75 196 CYS A O 1
ATOM 1526 N N . GLY A 1 197 ? 14.810 13.114 24.899 1.00 43.22 197 GLY A N 1
ATOM 1527 C CA . GLY A 1 197 ? 15.646 14.059 25.654 1.00 43.22 197 GLY A CA 1
ATOM 1528 C C . GLY A 1 197 ? 16.650 14.900 24.849 1.00 43.22 197 GLY A C 1
ATOM 1529 O O . GLY A 1 197 ? 17.047 15.965 25.319 1.00 43.22 197 GLY A O 1
ATOM 1530 N N . ARG A 1 198 ? 17.099 14.458 23.661 1.00 44.53 198 ARG A N 1
ATOM 1531 C CA . ARG A 1 198 ? 18.193 15.143 22.924 1.00 44.53 198 ARG A CA 1
ATOM 1532 C C . ARG A 1 198 ? 17.884 15.504 21.472 1.00 44.53 198 ARG A C 1
ATOM 1534 O O . ARG A 1 198 ? 18.347 16.546 21.016 1.00 44.53 198 ARG A O 1
ATOM 1541 N N . HIS A 1 199 ? 17.060 14.729 20.768 1.00 43.28 199 HIS A N 1
ATOM 1542 C CA . HIS A 1 199 ? 16.767 14.981 19.348 1.00 43.28 199 HIS A CA 1
ATOM 1543 C C . HIS A 1 199 ? 15.587 15.936 19.109 1.00 43.28 199 HIS A C 1
ATOM 1545 O O . HIS A 1 199 ? 15.530 16.586 18.068 1.00 43.28 199 HIS A O 1
ATOM 1551 N N . PHE A 1 200 ? 14.702 16.126 20.095 1.00 40.44 200 PHE A N 1
ATOM 1552 C CA . PHE A 1 200 ? 13.559 17.043 19.977 1.00 40.44 200 PHE A CA 1
ATOM 1553 C C . PHE A 1 200 ? 13.977 18.518 19.825 1.00 40.44 200 PHE A C 1
ATOM 1555 O O . PHE A 1 200 ? 13.300 19.287 19.145 1.00 40.44 200 PHE A O 1
ATOM 1562 N N . ARG A 1 201 ? 15.143 18.908 20.369 1.00 38.75 201 ARG A N 1
ATOM 1563 C CA . ARG A 1 201 ? 15.697 20.263 20.183 1.00 38.75 201 ARG A CA 1
ATOM 1564 C C . ARG A 1 201 ? 16.006 20.584 18.718 1.00 38.75 201 ARG A C 1
ATOM 1566 O O . ARG A 1 201 ? 15.914 21.746 18.344 1.00 38.75 201 ARG A O 1
ATOM 1573 N N . VAL A 1 202 ? 16.312 19.590 17.883 1.00 43.69 202 VAL A N 1
ATOM 1574 C CA . VAL A 1 202 ? 16.571 19.813 16.449 1.00 43.69 202 VAL A CA 1
ATOM 1575 C C . VAL A 1 202 ? 15.270 20.159 15.708 1.00 43.69 202 VAL A C 1
ATOM 1577 O O . VAL A 1 202 ? 15.254 21.074 14.888 1.00 43.69 202 VAL A O 1
ATOM 1580 N N . PHE A 1 203 ? 14.149 19.528 16.077 1.00 40.00 203 PHE A N 1
ATOM 1581 C CA . PHE A 1 203 ? 12.828 19.801 15.490 1.00 40.00 203 PHE A CA 1
ATOM 1582 C C . PHE A 1 203 ? 12.276 21.189 15.854 1.00 40.00 203 PHE A C 1
ATOM 1584 O O . PHE A 1 203 ? 11.675 21.864 15.015 1.00 40.00 203 PHE A O 1
ATOM 1591 N N . THR A 1 204 ? 12.501 21.659 17.085 1.00 38.19 204 THR A N 1
ATOM 1592 C CA . THR A 1 204 ? 12.041 22.998 17.508 1.00 38.19 204 THR A CA 1
ATOM 1593 C C . THR A 1 204 ? 12.888 24.122 16.912 1.00 38.19 204 THR A C 1
ATOM 1595 O O . THR A 1 204 ? 12.392 25.233 16.738 1.00 38.19 204 THR A O 1
ATOM 1598 N N . VAL A 1 205 ? 14.155 23.851 16.581 1.00 38.62 205 VAL A N 1
ATOM 1599 C CA . VAL A 1 205 ? 15.030 24.850 15.960 1.00 38.62 205 VAL A CA 1
ATOM 1600 C C . VAL A 1 205 ? 14.690 25.028 14.480 1.00 38.62 205 VAL A C 1
ATOM 1602 O O . VAL A 1 205 ? 14.645 26.165 14.036 1.00 38.62 205 VAL A O 1
ATOM 1605 N N . HIS A 1 206 ? 14.367 23.970 13.726 1.00 37.16 206 HIS A N 1
ATOM 1606 C CA . HIS A 1 206 ? 14.050 24.112 12.294 1.00 37.16 206 HIS A CA 1
ATOM 1607 C C . HIS A 1 206 ? 12.641 24.647 11.984 1.00 37.16 206 HIS A C 1
ATOM 1609 O O . HIS A 1 206 ? 12.517 25.425 11.045 1.00 37.16 206 HIS A O 1
ATOM 1615 N N . SER A 1 207 ? 11.602 24.356 12.783 1.00 34.50 207 SER A N 1
ATOM 1616 C CA . SER A 1 207 ? 10.271 24.967 12.545 1.00 34.50 207 SER A CA 1
ATOM 1617 C C . SER A 1 207 ? 10.203 26.462 12.879 1.00 34.50 207 SER A C 1
ATOM 1619 O O . SER A 1 207 ? 9.312 27.156 12.407 1.00 34.50 207 SER A O 1
ATOM 1621 N N . ARG A 1 208 ? 11.164 26.994 13.649 1.00 33.81 208 ARG A N 1
ATOM 1622 C CA . ARG A 1 208 ? 11.278 28.443 13.883 1.00 33.81 208 ARG A CA 1
ATOM 1623 C C . ARG A 1 208 ? 11.934 29.202 12.729 1.00 33.81 208 ARG A C 1
ATOM 1625 O O . ARG A 1 208 ? 11.835 30.422 12.720 1.00 33.81 208 ARG A O 1
ATOM 1632 N N . PHE A 1 209 ? 12.568 28.521 11.772 1.00 34.94 209 PHE A N 1
ATOM 1633 C CA . PHE A 1 209 ? 13.194 29.170 10.613 1.00 34.94 209 PHE A CA 1
ATOM 1634 C C . PHE A 1 209 ? 12.290 29.245 9.371 1.00 34.94 209 PHE A C 1
ATOM 1636 O O . PHE A 1 209 ? 12.657 29.928 8.424 1.00 34.94 209 PHE A O 1
ATOM 1643 N N . THR A 1 210 ? 11.105 28.621 9.369 1.00 37.44 210 THR A N 1
ATOM 1644 C CA . THR A 1 210 ? 10.158 28.668 8.234 1.00 37.44 210 THR A CA 1
ATOM 1645 C C . THR A 1 210 ? 8.930 29.561 8.452 1.00 37.44 210 THR A C 1
ATOM 1647 O O . THR A 1 210 ? 8.134 29.720 7.535 1.00 37.44 210 THR A O 1
ATOM 1650 N N . THR A 1 211 ? 8.782 30.210 9.613 1.00 33.72 211 THR A N 1
ATOM 1651 C CA . THR A 1 211 ? 7.680 31.165 9.896 1.00 33.72 211 THR A CA 1
ATOM 1652 C C . THR A 1 211 ? 8.106 32.635 9.982 1.00 33.72 211 THR A C 1
ATOM 1654 O O . THR A 1 211 ? 7.369 33.465 10.505 1.00 33.72 211 THR A O 1
ATOM 1657 N N . THR A 1 212 ? 9.270 32.991 9.444 1.00 34.06 212 THR A N 1
ATOM 1658 C CA . THR A 1 212 ? 9.648 34.394 9.197 1.00 34.06 212 THR A CA 1
ATOM 1659 C C . THR A 1 212 ? 10.004 34.554 7.732 1.00 34.06 212 THR A C 1
ATOM 1661 O O . THR A 1 212 ? 11.177 34.574 7.394 1.00 34.06 212 THR A O 1
ATOM 1664 N N . GLU A 1 213 ? 8.975 34.559 6.886 1.00 34.72 213 GLU A N 1
ATOM 1665 C CA . GLU A 1 213 ? 8.847 35.342 5.646 1.00 34.72 213 GLU A CA 1
ATOM 1666 C C . GLU A 1 213 ? 7.551 34.915 4.936 1.00 34.72 213 GLU A C 1
ATOM 1668 O O . GLU A 1 213 ? 7.552 34.057 4.057 1.00 34.72 213 GLU A O 1
ATOM 1673 N N . LEU A 1 214 ? 6.433 35.486 5.399 1.00 31.97 214 LEU A N 1
ATOM 1674 C CA . LEU A 1 214 ? 5.254 35.900 4.627 1.00 31.97 214 LEU A CA 1
ATOM 1675 C C . LEU A 1 214 ? 4.431 36.862 5.491 1.00 31.97 214 LEU A C 1
ATOM 1677 O O . LEU A 1 214 ? 4.127 36.494 6.648 1.00 31.97 214 LEU A O 1
#

Organism: NCBI:txid980116

Sequence (214 aa):
MAQRGPRRTVRPRTLDQFIENARGGDPARIWDLYYFTEDPQFRTIGVLRLALSHLSIENLPAHGDGGIAGGEEVAARAVASIFLLLSSVVLFMTDPPLREAATKPLIESIDSICVWAQLCVHFNLAPPGAGPMETYNRIGRLFVQLLLHPVFQDALLVTPAFHNLVIQMWVTRNITMDLDKVAPLCAYVLASQGQCGRHFRVFTVHSRFTTTEL

Foldseek 3Di:
DDDDPDDPPDPDDDLVNLLVQCLVLQLVSLLVNLVVCLPVVSLAVSLLVSLLVLLDPVLDADDDPPDRDCVVSSLSSLLSSLSSNLSNLVSLLVDPVSVVSVLVSCLVRVLSNLQSLQVLLVVLRDHPPDGSVVSLLSSLSSVVSQCVDPSSVVSLLVHVSNVVSLVSSVVSCVVPPPCPSSVVVNQVNCVSVVVNPPCVVVVVVVVVVPPPDD